Protein AF-A0A956K6N1-F1 (afdb_monomer_lite)

Foldseek 3Di:
DDDDDPDDDDPVRVVVVVVVVVVVVVVVVVPPDDPDADPVLQVDAPEEAEDFPPRVVVCDPVNVVVCRSHYHYHYFWQPPDDPVRQDPDQPLVPDLVSLLRRQSRLLVSLLVCLLPDQEAEDAAFALPDDSHLFGNRLSSCLSNLVSLHDYQQQLLRDHPSVLLLVPLLDLPDDRDPSLAPVVLVVDVSNVSNDPDSVVSRVVSVSSVVSSNVNSCCLPDPDLDRLQFGSVLSSVLSDNDPPVVNVVSVVVRVVRND

Secondary structure (DSSP, 8-state):
----PPPPPPHHHHHHHHHHHHHHHHHHHT---PPPPPHHHHHS-SEEEEEETTGGGGS-HHHHHHTTTTEEEEEEPPTT--GGGS-SS--TTT-HHHHHHHHHHHHHHHHHHHHH-SEEEEE---SSS-SSSS-HHHHHHHHHHHTT-EEEEEGGG-HHHHHHHHHHH-TTPPPPGGGSHHHHTTSHHHHTT-S-HHHHHHHHHHHHHHHHHHHHHHTSS-SEETTEEHHHHHHHTS---HHHHHHHHHHHHHTT-

Radius of gyration: 21.39 Å; chains: 1; bounding box: 45×53×56 Å

Structure (mmCIF, N/CA/C/O backbone):
data_AF-A0A956K6N1-F1
#
_entry.id   AF-A0A956K6N1-F1
#
loop_
_atom_site.group_PDB
_atom_site.id
_atom_site.type_symbol
_atom_site.label_atom_id
_atom_site.label_alt_id
_atom_site.label_comp_id
_atom_site.label_asym_id
_atom_site.label_entity_id
_atom_site.label_seq_id
_atom_site.pdbx_PDB_ins_code
_atom_site.Cartn_x
_atom_site.Cartn_y
_atom_site.Cartn_z
_atom_site.occupancy
_atom_site.B_iso_or_equiv
_atom_site.auth_seq_id
_atom_site.auth_comp_id
_atom_site.auth_asym_id
_atom_site.auth_atom_id
_atom_site.pdbx_PDB_model_num
ATOM 1 N N . ASP A 1 1 ? 22.402 14.242 30.455 1.00 36.94 1 ASP A N 1
ATOM 2 C CA . ASP A 1 1 ? 21.138 13.491 30.381 1.00 36.94 1 ASP A CA 1
ATOM 3 C C . ASP A 1 1 ? 21.255 12.350 29.404 1.00 36.94 1 ASP A C 1
ATOM 5 O O . ASP A 1 1 ? 21.329 12.536 28.198 1.00 36.94 1 ASP A O 1
ATOM 9 N N . THR A 1 2 ? 21.463 11.179 29.989 1.00 29.16 2 THR A N 1
ATOM 10 C CA . THR A 1 2 ? 21.899 9.939 29.357 1.00 29.16 2 THR A CA 1
ATOM 11 C C . THR A 1 2 ? 20.725 9.148 28.805 1.00 29.16 2 THR A C 1
ATOM 13 O O . THR A 1 2 ? 19.820 8.760 29.540 1.00 29.16 2 THR A O 1
ATOM 16 N N . THR A 1 3 ? 20.818 8.863 27.513 1.00 34.34 3 THR A N 1
ATOM 17 C CA . THR A 1 3 ? 20.098 7.842 26.758 1.00 34.34 3 THR A CA 1
ATOM 18 C C . THR A 1 3 ? 20.199 6.484 27.458 1.00 34.34 3 THR A C 1
ATOM 20 O O . THR A 1 3 ? 21.285 5.912 27.558 1.00 34.34 3 THR A O 1
ATOM 23 N N . THR A 1 4 ? 19.085 5.950 27.953 1.00 30.97 4 THR A N 1
ATOM 24 C CA . THR A 1 4 ? 19.012 4.578 28.465 1.00 30.97 4 THR A CA 1
ATOM 25 C C . THR A 1 4 ? 18.894 3.599 27.298 1.00 30.97 4 THR A C 1
ATOM 27 O O . THR A 1 4 ? 17.888 3.536 26.596 1.00 30.97 4 THR A O 1
ATOM 30 N N . CYS A 1 5 ? 19.976 2.850 27.086 1.00 27.62 5 CYS A N 1
ATOM 31 C CA . CYS A 1 5 ? 20.043 1.660 26.242 1.00 27.62 5 CYS A CA 1
ATOM 32 C C . CYS A 1 5 ? 19.070 0.582 26.780 1.00 27.62 5 CYS A C 1
ATOM 34 O O . CYS A 1 5 ? 18.892 0.512 28.001 1.00 27.62 5 CYS A O 1
ATOM 36 N N . PRO A 1 6 ? 18.445 -0.270 25.943 1.00 39.44 6 PRO A N 1
ATOM 37 C CA . PRO A 1 6 ? 17.638 -1.378 26.443 1.00 39.44 6 PRO A CA 1
ATOM 38 C C . PRO A 1 6 ? 18.522 -2.343 27.238 1.00 39.44 6 PRO A C 1
ATOM 40 O O . PRO A 1 6 ? 19.636 -2.648 26.815 1.00 39.44 6 PRO A O 1
ATOM 43 N N . ALA A 1 7 ? 18.018 -2.797 28.386 1.00 44.91 7 ALA A N 1
ATOM 44 C CA . ALA A 1 7 ? 18.708 -3.699 29.300 1.00 44.91 7 ALA A CA 1
ATOM 45 C C . ALA A 1 7 ? 19.307 -4.910 28.564 1.00 44.91 7 ALA A C 1
ATOM 47 O O . ALA A 1 7 ? 18.603 -5.633 27.856 1.00 44.91 7 ALA A O 1
ATOM 48 N N . GLU A 1 8 ? 20.613 -5.119 28.740 1.00 47.16 8 GLU A N 1
ATOM 49 C CA . GLU A 1 8 ? 21.298 -6.329 28.299 1.00 47.16 8 GLU A CA 1
ATOM 50 C C . GLU A 1 8 ? 20.656 -7.539 28.991 1.00 47.16 8 GLU A C 1
ATOM 52 O O . GLU A 1 8 ? 20.554 -7.587 30.217 1.00 47.16 8 GLU A O 1
ATOM 57 N N . LEU A 1 9 ? 20.192 -8.505 28.193 1.00 53.28 9 LEU A N 1
ATOM 58 C CA . LEU A 1 9 ? 19.656 -9.769 28.697 1.00 53.28 9 LEU A CA 1
ATOM 59 C C . LEU A 1 9 ? 20.706 -10.450 29.578 1.00 53.28 9 LEU A C 1
ATOM 61 O O . LEU A 1 9 ? 21.869 -10.587 29.186 1.00 53.28 9 LEU A O 1
ATOM 65 N N . SER A 1 10 ? 20.286 -10.925 30.747 1.00 67.50 10 SER A N 1
ATOM 66 C CA . SER A 1 10 ? 21.163 -11.665 31.647 1.00 67.50 10 SER A CA 1
ATOM 67 C C . SER A 1 10 ? 21.678 -12.945 30.977 1.00 67.50 10 SER A C 1
ATOM 69 O O . SER A 1 10 ? 21.045 -13.530 30.090 1.00 67.50 10 SER A O 1
ATOM 71 N N . ALA A 1 11 ? 22.839 -13.428 31.424 1.00 60.78 11 ALA A N 1
ATOM 72 C CA . ALA A 1 11 ? 23.435 -14.661 30.906 1.00 60.78 11 ALA A CA 1
ATOM 73 C C . ALA A 1 11 ? 22.476 -15.869 30.996 1.00 60.78 11 ALA A C 1
ATOM 75 O O . ALA A 1 11 ? 22.512 -16.765 30.149 1.00 60.78 11 ALA A O 1
ATOM 76 N N . GLU A 1 12 ? 21.580 -15.865 31.986 1.00 58.94 12 GLU A N 1
ATOM 77 C CA . GLU A 1 12 ? 20.581 -16.909 32.199 1.00 58.94 12 GLU A CA 1
ATOM 78 C C . GLU A 1 12 ? 19.430 -16.843 31.178 1.00 58.94 12 GLU A C 1
ATOM 80 O O . GLU A 1 12 ? 19.000 -17.872 30.651 1.00 58.94 12 GLU A O 1
ATOM 85 N N . GLU A 1 13 ? 18.973 -15.642 30.820 1.00 61.50 13 GLU A N 1
ATOM 86 C CA . GLU A 1 13 ? 17.959 -15.429 29.777 1.00 61.50 13 GLU A CA 1
ATOM 87 C C . GLU A 1 13 ? 18.503 -15.785 28.392 1.00 61.50 13 GLU A C 1
ATOM 89 O O . GLU A 1 13 ? 17.830 -16.449 27.600 1.00 61.50 13 GLU A O 1
ATOM 94 N N . CYS A 1 14 ? 19.767 -15.446 28.132 1.00 55.91 14 CYS A N 1
ATOM 95 C CA . CYS A 1 14 ? 20.474 -15.834 26.916 1.00 55.91 14 CYS A CA 1
ATOM 96 C C . CYS A 1 14 ? 20.594 -17.367 26.786 1.00 55.91 14 CYS A C 1
ATOM 98 O O . CYS A 1 14 ? 20.446 -17.924 25.694 1.00 55.91 14 CYS A O 1
ATOM 100 N N . ALA A 1 15 ? 20.833 -18.073 27.898 1.00 66.88 15 ALA A N 1
ATOM 101 C CA . ALA A 1 15 ? 20.907 -19.534 27.927 1.00 66.88 15 ALA A CA 1
ATOM 102 C C . ALA A 1 15 ? 19.539 -20.195 27.685 1.00 66.88 15 ALA A C 1
ATOM 104 O O . ALA A 1 15 ? 19.450 -21.142 26.895 1.00 66.88 15 ALA A O 1
ATOM 105 N N . LYS A 1 16 ? 18.468 -19.661 28.290 1.00 69.12 16 LYS A N 1
ATOM 106 C CA . LYS A 1 16 ? 17.086 -20.121 28.065 1.00 69.12 16 LYS A CA 1
ATOM 107 C C . LYS A 1 16 ? 16.665 -19.922 26.609 1.00 69.12 16 LYS A C 1
ATOM 109 O O . LYS A 1 16 ? 16.142 -20.849 25.997 1.00 69.12 16 LYS A O 1
ATOM 114 N N . LEU A 1 17 ? 16.983 -18.771 26.011 1.00 56.62 17 LEU A N 1
ATOM 115 C CA . LEU A 1 17 ? 16.673 -18.486 24.608 1.00 56.62 17 LEU A CA 1
ATOM 116 C C . LEU A 1 17 ? 17.398 -19.449 23.652 1.00 56.62 17 LEU A C 1
ATOM 118 O O . LEU A 1 17 ? 16.787 -19.994 22.733 1.00 56.62 17 LEU A O 1
ATOM 122 N N . LYS A 1 18 ? 18.683 -19.733 23.910 1.00 64.62 18 LYS A N 1
ATOM 123 C CA . LYS A 1 18 ? 19.468 -20.706 23.132 1.00 64.62 18 LYS A CA 1
ATOM 124 C C . LYS A 1 18 ? 18.912 -22.128 23.247 1.00 64.62 18 LYS A C 1
ATOM 126 O O . LYS A 1 18 ? 18.885 -22.842 22.247 1.00 64.62 18 LYS A O 1
ATOM 131 N N . GLN A 1 19 ? 18.444 -22.544 24.426 1.00 63.31 19 GLN A N 1
ATOM 132 C CA . GLN A 1 19 ? 17.784 -23.845 24.598 1.00 63.31 19 GLN A CA 1
ATOM 133 C C . GLN A 1 19 ? 16.447 -23.925 23.857 1.00 63.31 19 GLN A C 1
ATOM 135 O O . GLN A 1 19 ? 16.175 -24.943 23.219 1.00 63.31 19 GLN A O 1
ATOM 140 N N . THR A 1 20 ? 15.643 -22.860 23.892 1.00 57.00 20 THR A N 1
ATOM 141 C CA . THR A 1 20 ? 14.368 -22.792 23.168 1.00 57.00 20 THR A CA 1
ATOM 142 C C . THR A 1 20 ? 14.589 -22.872 21.661 1.00 57.00 20 THR A C 1
ATOM 144 O O . THR A 1 20 ? 13.999 -23.732 21.019 1.00 57.00 20 THR A O 1
ATOM 147 N N . ILE A 1 21 ? 15.522 -22.088 21.108 1.00 58.38 21 ILE A N 1
ATOM 148 C CA . ILE A 1 21 ? 15.879 -22.127 19.677 1.00 58.38 21 ILE A CA 1
ATOM 149 C C . ILE A 1 21 ? 16.337 -23.531 19.260 1.00 58.38 21 ILE A C 1
ATOM 151 O O . ILE A 1 21 ? 15.912 -24.038 18.224 1.00 58.38 21 ILE A O 1
ATOM 155 N N . LYS A 1 22 ? 17.153 -24.195 20.090 1.00 53.38 22 LYS A N 1
ATOM 156 C CA . LYS A 1 22 ? 17.646 -25.550 19.813 1.00 53.38 22 LYS A CA 1
ATOM 157 C C . LYS A 1 22 ? 16.522 -26.595 19.829 1.00 53.38 22 LYS A C 1
ATOM 159 O O . LYS A 1 22 ? 16.537 -27.502 19.001 1.00 53.38 22 LYS A O 1
ATOM 164 N N . ARG A 1 23 ? 15.525 -26.452 20.713 1.00 51.28 23 ARG A N 1
ATOM 165 C CA . ARG A 1 23 ? 14.312 -27.294 20.726 1.00 51.28 23 ARG A CA 1
ATOM 166 C C . ARG A 1 23 ? 13.438 -27.066 19.492 1.00 51.28 23 ARG A C 1
ATOM 168 O O . ARG A 1 23 ? 12.995 -28.041 18.894 1.00 51.28 23 ARG A O 1
ATOM 175 N N . THR A 1 24 ? 13.244 -25.815 19.078 1.00 48.31 24 THR A N 1
ATOM 176 C CA . THR A 1 24 ? 12.447 -25.478 17.887 1.00 48.31 24 THR A CA 1
ATOM 177 C C . THR A 1 24 ? 13.116 -25.973 16.600 1.00 48.31 24 THR A C 1
ATOM 179 O O . THR A 1 24 ? 12.440 -26.484 15.713 1.00 48.31 24 THR A O 1
ATOM 182 N N . GLN A 1 25 ? 14.449 -25.904 16.514 1.00 50.00 25 GLN A N 1
ATOM 183 C CA . GLN A 1 25 ? 15.211 -26.457 15.387 1.00 50.00 25 GLN A CA 1
ATOM 184 C C . GLN A 1 25 ? 15.140 -27.991 15.338 1.00 50.00 25 GLN A C 1
ATOM 186 O O . GLN A 1 25 ? 14.916 -28.560 14.275 1.00 50.00 25 GLN A O 1
ATOM 191 N N . GLN A 1 26 ? 15.226 -28.664 16.490 1.00 46.66 26 GLN A N 1
ATOM 192 C CA . GLN A 1 26 ? 15.067 -30.121 16.566 1.00 46.66 26 GLN A CA 1
ATOM 193 C C . GLN A 1 26 ? 13.638 -30.592 16.244 1.00 46.66 26 GLN A C 1
ATOM 195 O O . GLN A 1 26 ? 13.473 -31.671 15.682 1.00 46.66 26 GLN A O 1
ATOM 200 N N . GLN A 1 27 ? 12.610 -29.789 16.543 1.00 46.78 27 GLN A N 1
ATOM 201 C CA . GLN A 1 27 ? 11.230 -30.054 16.110 1.00 46.78 27 GLN A CA 1
ATOM 202 C C . GLN A 1 27 ? 11.023 -29.819 14.604 1.00 46.78 27 GLN A C 1
ATOM 204 O O . GLN A 1 27 ? 10.237 -30.535 13.989 1.00 46.78 27 GLN A O 1
ATOM 209 N N . GLY A 1 28 ? 11.756 -28.883 13.990 1.00 43.28 28 GLY A N 1
ATOM 210 C CA . GLY A 1 28 ? 11.756 -28.681 12.537 1.00 43.28 28 GLY A CA 1
ATOM 211 C C . GLY A 1 28 ? 12.361 -29.856 11.758 1.00 43.28 28 GLY A C 1
ATOM 212 O O . GLY A 1 28 ? 11.830 -30.237 10.717 1.00 43.28 28 GLY A O 1
ATOM 213 N N . ASP A 1 29 ? 13.409 -30.487 12.292 1.00 41.69 29 ASP A N 1
ATOM 214 C CA . ASP A 1 29 ? 14.084 -31.624 11.645 1.00 41.69 29 ASP A CA 1
ATOM 215 C C . ASP A 1 29 ? 13.317 -32.957 11.754 1.00 41.69 29 ASP A C 1
ATOM 217 O O . ASP A 1 29 ? 13.563 -33.878 10.969 1.00 41.69 29 ASP A O 1
ATOM 221 N N . GLN A 1 30 ? 12.365 -33.071 12.690 1.00 39.75 30 GLN A N 1
ATOM 222 C CA . GLN A 1 30 ? 11.496 -34.248 12.834 1.00 39.75 30 GLN A CA 1
ATOM 223 C C . GLN A 1 30 ? 10.236 -34.199 11.951 1.00 39.75 30 GLN A C 1
ATOM 225 O O . GLN A 1 30 ? 9.535 -35.201 11.837 1.00 39.75 30 GLN A O 1
ATOM 230 N N . ALA A 1 31 ? 9.981 -33.099 11.235 1.00 45.41 31 ALA A N 1
ATOM 231 C CA . ALA A 1 31 ? 8.881 -32.981 10.272 1.00 45.41 31 ALA A CA 1
ATOM 232 C C . ALA A 1 31 ? 9.201 -33.628 8.903 1.00 45.41 31 ALA A C 1
ATOM 234 O O . ALA A 1 31 ? 8.886 -33.068 7.852 1.00 45.41 31 ALA A O 1
ATOM 235 N N . LYS A 1 32 ? 9.850 -34.802 8.898 1.00 44.34 32 LYS A N 1
ATOM 236 C CA . LYS A 1 32 ? 10.155 -35.572 7.674 1.00 44.34 32 LYS A CA 1
ATOM 237 C C . LYS A 1 32 ? 8.999 -36.442 7.174 1.00 44.34 32 LYS A C 1
ATOM 239 O O . LYS A 1 32 ? 9.120 -37.013 6.098 1.00 44.34 32 LYS A O 1
ATOM 244 N N . ASP A 1 33 ? 7.886 -36.477 7.900 1.00 46.84 33 ASP A N 1
ATOM 245 C CA . ASP A 1 33 ? 6.665 -37.191 7.520 1.00 46.84 33 ASP A CA 1
ATOM 246 C C . ASP A 1 33 ? 5.496 -36.198 7.408 1.00 46.84 33 ASP A C 1
ATOM 248 O O . ASP A 1 33 ? 4.539 -36.210 8.181 1.00 46.84 33 ASP A O 1
ATOM 252 N N . LYS A 1 34 ? 5.596 -35.250 6.466 1.00 51.00 34 LYS A N 1
ATOM 253 C CA . LYS A 1 34 ? 4.412 -34.475 6.078 1.00 51.00 34 LYS A CA 1
ATOM 254 C C . LYS A 1 34 ? 3.487 -35.407 5.287 1.00 51.00 34 LYS A C 1
ATOM 256 O O . LYS A 1 34 ? 3.959 -36.005 4.317 1.00 51.00 34 LYS A O 1
ATOM 261 N N . PRO A 1 35 ? 2.199 -35.535 5.655 1.00 54.53 35 PRO A N 1
ATOM 262 C CA . PRO A 1 35 ? 1.248 -36.274 4.838 1.00 54.53 35 PRO A CA 1
ATOM 263 C C . PRO A 1 35 ? 1.261 -35.701 3.420 1.00 54.53 35 PRO A C 1
ATOM 265 O O . PRO A 1 35 ? 1.290 -34.483 3.227 1.00 54.53 35 PRO A O 1
ATOM 268 N N . LYS A 1 36 ? 1.303 -36.591 2.425 1.00 58.28 36 LYS A N 1
ATOM 269 C CA . LYS A 1 36 ? 1.220 -36.192 1.019 1.00 58.28 36 LYS A CA 1
ATOM 270 C C . LYS A 1 36 ? -0.112 -35.454 0.809 1.00 58.28 36 LYS A C 1
ATOM 272 O O . LYS A 1 36 ? -1.128 -35.986 1.259 1.00 58.28 36 LYS A O 1
ATOM 277 N N . PRO A 1 37 ? -0.118 -34.283 0.148 1.00 60.34 37 PRO A N 1
ATOM 278 C CA . PRO A 1 37 ? -1.352 -33.557 -0.129 1.00 60.34 37 PRO A CA 1
ATOM 279 C C . PRO A 1 37 ? -2.339 -34.457 -0.877 1.00 60.34 37 PRO A C 1
ATOM 281 O O . PRO A 1 37 ? -1.946 -35.239 -1.751 1.00 60.34 37 PRO A O 1
ATOM 284 N N . THR A 1 38 ? -3.609 -34.387 -0.489 1.00 67.44 38 THR A N 1
ATOM 285 C CA . THR A 1 38 ? -4.689 -35.120 -1.152 1.00 67.44 38 THR A CA 1
ATOM 286 C C . THR A 1 38 ? -4.979 -34.509 -2.525 1.00 67.44 38 THR A C 1
ATOM 288 O O . THR A 1 38 ? -4.558 -33.394 -2.822 1.00 67.44 38 THR A O 1
ATOM 291 N N . ALA A 1 39 ? -5.720 -35.218 -3.382 1.00 64.50 39 ALA A N 1
ATOM 292 C CA . ALA A 1 39 ? -6.122 -34.672 -4.682 1.00 64.50 39 ALA A CA 1
ATOM 293 C C . ALA A 1 39 ? -6.928 -33.363 -4.548 1.00 64.50 39 ALA A C 1
ATOM 295 O O . ALA A 1 39 ? -6.744 -32.459 -5.351 1.00 64.50 39 ALA A O 1
ATOM 296 N N . ALA A 1 40 ? -7.741 -33.229 -3.494 1.00 63.50 40 ALA A N 1
ATOM 297 C CA . ALA A 1 40 ? -8.497 -32.010 -3.214 1.00 63.50 40 ALA A CA 1
ATOM 298 C C . ALA A 1 40 ? -7.592 -30.840 -2.774 1.00 63.50 40 ALA A C 1
ATOM 300 O O . ALA A 1 40 ? -7.789 -29.715 -3.228 1.00 63.50 40 ALA A O 1
ATOM 301 N N . ASP A 1 41 ? -6.554 -31.106 -1.968 1.00 60.44 41 ASP A N 1
ATOM 302 C CA . ASP A 1 41 ? -5.574 -30.082 -1.556 1.00 60.44 41 ASP A CA 1
ATOM 303 C C . ASP A 1 41 ? -4.778 -29.540 -2.755 1.00 60.44 41 ASP A C 1
ATOM 305 O O . ASP A 1 41 ? -4.361 -28.383 -2.774 1.00 60.44 41 ASP A O 1
ATOM 309 N N . LEU A 1 42 ? -4.571 -30.377 -3.778 1.00 65.69 42 LEU A N 1
ATOM 310 C CA . LEU A 1 42 ? -3.924 -29.975 -5.028 1.00 65.69 42 LEU A CA 1
ATOM 311 C C . LEU A 1 42 ? -4.815 -29.072 -5.893 1.00 65.69 42 L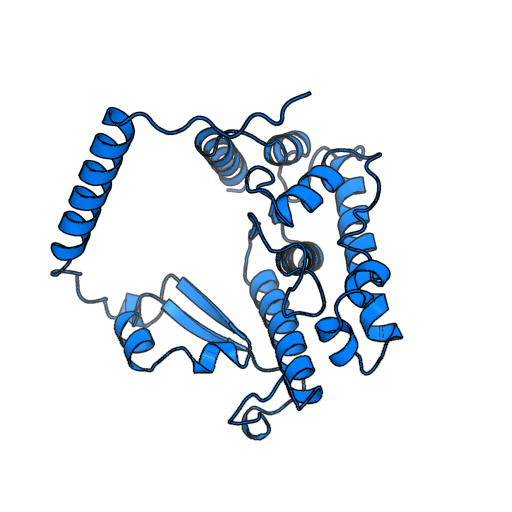EU A C 1
ATOM 313 O O . LEU A 1 42 ? -4.280 -28.259 -6.644 1.00 65.69 42 LEU A O 1
ATOM 317 N N . GLU A 1 43 ? -6.139 -29.209 -5.799 1.00 71.88 43 GLU A N 1
ATOM 318 C CA . GLU A 1 43 ? -7.103 -28.443 -6.597 1.00 71.88 43 GLU A CA 1
ATOM 319 C C . GLU A 1 43 ? -7.467 -27.092 -5.962 1.00 71.88 43 GLU A C 1
ATOM 321 O O . GLU A 1 43 ? -7.817 -26.164 -6.685 1.00 71.88 43 GLU A O 1
ATOM 326 N N . SER A 1 44 ? -7.382 -26.961 -4.631 1.00 75.88 44 SER A N 1
ATOM 327 C CA . SER A 1 44 ? -7.737 -25.734 -3.893 1.00 75.88 44 SER A CA 1
ATOM 328 C C . SER A 1 44 ? -6.755 -25.454 -2.743 1.00 75.88 44 SER A C 1
ATOM 330 O O . SER A 1 44 ? -7.094 -25.676 -1.578 1.00 75.88 44 SER A O 1
ATOM 332 N N . PRO A 1 45 ? -5.521 -24.999 -3.028 1.00 83.00 45 PRO A N 1
ATOM 333 C CA . PRO A 1 45 ? -4.531 -24.758 -1.984 1.00 83.00 45 PRO A CA 1
ATOM 334 C C . PRO A 1 45 ? -5.017 -23.693 -0.980 1.00 83.00 45 PRO A C 1
ATOM 336 O O . PRO A 1 45 ? -5.564 -22.666 -1.385 1.00 83.00 45 PRO A O 1
ATOM 339 N N . PRO A 1 46 ? -4.788 -23.889 0.333 1.00 87.56 46 PRO A N 1
ATOM 340 C CA . PRO A 1 46 ? -5.303 -22.998 1.377 1.00 87.56 46 PRO A CA 1
ATOM 341 C C . PRO A 1 46 ? -4.621 -21.624 1.417 1.00 87.56 46 PRO A C 1
ATOM 343 O O . PRO A 1 46 ? -5.127 -20.704 2.057 1.00 87.56 46 PRO A O 1
ATOM 346 N N . PHE A 1 47 ? -3.466 -21.472 0.766 1.00 92.06 47 PHE A N 1
ATOM 347 C CA . PHE A 1 47 ? -2.744 -20.207 0.684 1.00 92.06 47 PHE A CA 1
ATOM 348 C C . PHE A 1 47 ? -2.619 -19.738 -0.762 1.00 92.06 47 PHE A C 1
ATOM 350 O O . PHE A 1 47 ? -2.366 -20.533 -1.663 1.00 92.06 47 PHE A O 1
ATOM 357 N N . VAL A 1 48 ? -2.704 -18.422 -0.962 1.00 93.75 48 VAL A N 1
ATOM 358 C CA . VAL A 1 48 ? -2.414 -17.775 -2.245 1.00 93.75 48 VAL A CA 1
ATOM 359 C C . VAL A 1 48 ? -1.349 -16.705 -2.027 1.00 93.75 48 VAL A C 1
ATOM 361 O O . VAL A 1 48 ? -1.543 -15.750 -1.275 1.00 93.75 48 VAL A O 1
ATOM 364 N N . SER A 1 49 ? -0.201 -16.863 -2.677 1.00 94.81 49 SER A N 1
ATOM 365 C CA . SER A 1 49 ? 0.916 -15.924 -2.636 1.00 94.81 49 SER A CA 1
ATOM 366 C C . SER A 1 49 ? 0.946 -15.088 -3.909 1.00 94.81 49 SER A C 1
ATOM 368 O O . SER A 1 49 ? 1.327 -15.565 -4.977 1.00 94.81 49 SER A O 1
ATOM 370 N N . TYR A 1 50 ? 0.577 -13.815 -3.783 1.00 96.94 50 TYR A N 1
ATOM 371 C CA . TYR A 1 50 ? 0.741 -12.835 -4.852 1.00 96.94 50 TYR A CA 1
ATOM 372 C C . TYR A 1 50 ? 2.160 -12.293 -4.823 1.00 96.94 50 TYR A C 1
ATOM 374 O O . TYR A 1 50 ? 2.677 -11.914 -3.770 1.00 96.94 50 TYR A O 1
ATOM 382 N N . SER A 1 51 ? 2.791 -12.232 -5.987 1.00 96.31 51 SER A N 1
ATOM 383 C CA . SER A 1 51 ? 4.132 -11.689 -6.121 1.00 96.31 51 SER A CA 1
ATOM 384 C C . SER A 1 51 ? 4.208 -10.817 -7.363 1.00 96.31 51 SER A C 1
ATOM 386 O O . SER A 1 51 ? 3.946 -11.271 -8.473 1.00 96.31 51 SER A O 1
ATOM 388 N N . ALA A 1 52 ? 4.542 -9.547 -7.159 1.00 97.31 52 ALA A N 1
ATOM 389 C CA . ALA A 1 52 ? 4.713 -8.559 -8.215 1.00 97.31 52 ALA A CA 1
ATOM 390 C C . ALA A 1 52 ? 5.978 -8.820 -9.042 1.00 97.31 52 ALA A C 1
ATOM 392 O O . ALA A 1 52 ? 6.993 -9.280 -8.508 1.00 97.31 52 ALA A O 1
ATOM 393 N N . TRP A 1 53 ? 5.975 -8.450 -10.321 1.00 96.69 53 TRP A N 1
ATOM 394 C CA . TRP A 1 53 ? 7.205 -8.345 -11.096 1.00 96.69 53 TRP A CA 1
ATOM 395 C C . TRP A 1 53 ? 8.140 -7.299 -10.451 1.00 96.69 53 TRP A C 1
ATOM 397 O O . TRP A 1 53 ? 7.684 -6.269 -9.952 1.00 96.69 53 TRP A O 1
ATOM 407 N N . PRO A 1 54 ? 9.458 -7.544 -10.398 1.00 94.12 54 PRO A N 1
ATOM 408 C CA . PRO A 1 54 ? 10.162 -8.749 -10.843 1.00 94.12 54 PRO A CA 1
ATOM 409 C C . PRO A 1 54 ? 10.331 -9.807 -9.742 1.00 94.12 54 PRO A C 1
ATOM 411 O O . PRO A 1 54 ? 11.044 -10.790 -9.929 1.00 94.12 54 PRO A O 1
ATOM 414 N N . ARG A 1 55 ? 9.732 -9.611 -8.563 1.00 92.62 55 ARG A N 1
ATOM 415 C CA . ARG A 1 55 ? 9.953 -10.438 -7.367 1.00 92.62 55 ARG A CA 1
ATOM 416 C C . ARG A 1 55 ? 9.535 -11.889 -7.559 1.00 92.62 55 ARG A C 1
ATOM 418 O O . ARG A 1 55 ? 10.189 -12.761 -7.001 1.00 92.62 55 ARG A O 1
ATOM 425 N N . TYR A 1 56 ? 8.541 -12.191 -8.384 1.00 94.06 56 TYR A N 1
ATOM 426 C CA . TYR A 1 56 ? 8.194 -13.594 -8.621 1.00 94.06 56 TYR A CA 1
ATOM 427 C C . TYR A 1 56 ? 9.309 -14.386 -9.327 1.00 94.06 56 TYR A C 1
ATOM 429 O O . TYR A 1 56 ? 9.357 -15.611 -9.213 1.00 94.06 56 TYR A O 1
ATOM 437 N N . ARG A 1 57 ? 10.241 -13.708 -10.017 1.00 91.50 57 ARG A N 1
ATOM 438 C CA . ARG A 1 57 ? 11.348 -14.351 -10.748 1.00 91.50 57 ARG A CA 1
ATOM 439 C C . ARG A 1 57 ? 12.402 -14.964 -9.831 1.00 91.50 57 ARG A C 1
ATOM 441 O O . ARG A 1 57 ? 13.093 -15.887 -10.245 1.00 91.50 57 ARG A O 1
ATOM 448 N N . ILE A 1 58 ? 12.519 -14.483 -8.590 1.00 91.06 58 ILE A N 1
ATOM 449 C CA . ILE A 1 58 ? 13.438 -15.081 -7.606 1.00 91.06 58 ILE A CA 1
ATOM 450 C C . ILE A 1 58 ? 12.860 -16.351 -6.963 1.00 91.06 58 ILE A C 1
ATOM 452 O O . ILE A 1 58 ? 13.584 -17.062 -6.270 1.00 91.06 58 ILE A O 1
ATOM 456 N N . ILE A 1 59 ? 11.573 -16.646 -7.190 1.00 92.00 59 ILE A N 1
ATOM 457 C CA . ILE A 1 59 ? 10.913 -17.854 -6.689 1.00 92.00 59 ILE A CA 1
ATOM 458 C C . ILE A 1 59 ? 11.211 -19.002 -7.653 1.00 92.00 59 ILE A C 1
ATOM 460 O O . ILE A 1 59 ? 10.628 -19.109 -8.734 1.00 92.00 59 ILE A O 1
ATOM 464 N N . THR A 1 60 ? 12.118 -19.879 -7.241 1.00 92.94 60 THR A N 1
ATOM 465 C CA . THR A 1 60 ? 12.579 -21.012 -8.048 1.00 92.94 60 THR A CA 1
ATOM 466 C C . THR A 1 60 ? 11.483 -22.059 -8.259 1.00 92.94 60 THR A C 1
ATOM 468 O O . THR A 1 60 ? 10.591 -22.235 -7.426 1.00 92.94 60 THR A O 1
ATOM 471 N N . LEU A 1 61 ? 11.600 -22.840 -9.338 1.00 92.25 61 LEU A N 1
ATOM 472 C CA . LEU A 1 61 ? 10.718 -23.987 -9.584 1.00 92.25 61 LEU A CA 1
ATOM 473 C C . LEU A 1 61 ? 10.726 -24.980 -8.412 1.00 92.25 61 LEU A C 1
ATOM 475 O O . LEU A 1 61 ? 9.685 -25.523 -8.057 1.00 92.25 61 LEU A O 1
ATOM 479 N N . ARG A 1 62 ? 11.885 -25.170 -7.770 1.00 92.69 62 ARG A N 1
ATOM 480 C CA . ARG A 1 62 ? 12.018 -26.023 -6.586 1.00 92.69 62 ARG A CA 1
ATOM 481 C C . ARG A 1 62 ? 11.166 -25.519 -5.419 1.00 92.69 62 ARG A C 1
ATOM 483 O O . ARG A 1 62 ? 10.423 -26.306 -4.850 1.00 92.69 62 ARG A O 1
ATOM 490 N N . GLN A 1 63 ? 11.231 -24.226 -5.098 1.00 91.00 63 GLN A N 1
ATOM 491 C CA . GLN A 1 63 ? 10.415 -23.635 -4.026 1.00 91.00 63 GLN A CA 1
ATOM 492 C C . GLN A 1 63 ? 8.912 -23.764 -4.311 1.00 91.00 63 GLN A C 1
ATOM 494 O O . GLN A 1 63 ? 8.134 -24.008 -3.394 1.00 91.00 63 GLN A O 1
ATOM 499 N N . ARG A 1 64 ? 8.499 -23.651 -5.581 1.00 91.94 64 ARG A N 1
ATOM 500 C CA . ARG A 1 64 ? 7.101 -23.879 -5.987 1.00 91.94 64 ARG A CA 1
ATOM 501 C C . ARG A 1 64 ? 6.695 -25.345 -5.821 1.00 91.94 64 ARG A C 1
ATOM 503 O O . ARG A 1 64 ? 5.632 -25.630 -5.280 1.00 91.94 64 ARG A O 1
ATOM 510 N N . ALA A 1 65 ? 7.562 -26.274 -6.224 1.00 90.56 65 ALA A N 1
ATOM 511 C CA . ALA A 1 65 ? 7.325 -27.708 -6.070 1.00 90.56 65 ALA A CA 1
ATOM 512 C C . ALA A 1 65 ? 7.208 -28.125 -4.591 1.00 90.56 65 ALA A C 1
ATOM 514 O O . ALA A 1 65 ? 6.337 -28.914 -4.240 1.00 90.56 65 ALA A O 1
ATOM 515 N N . GLU A 1 66 ? 8.030 -27.548 -3.709 1.00 91.94 66 GLU A N 1
ATOM 516 C CA . GLU A 1 66 ? 7.997 -27.799 -2.257 1.00 91.94 66 GLU A CA 1
ATOM 517 C C . GLU A 1 66 ? 6.689 -27.335 -1.582 1.00 91.94 66 GLU A C 1
ATOM 519 O O . GLU A 1 66 ? 6.376 -27.789 -0.481 1.00 91.94 66 GLU A O 1
ATOM 524 N N . LEU A 1 67 ? 5.913 -26.462 -2.235 1.00 91.75 67 LEU A N 1
ATOM 525 C CA . LEU A 1 67 ? 4.653 -25.901 -1.729 1.00 91.75 67 LEU A CA 1
ATOM 526 C C . LEU A 1 67 ? 3.430 -26.301 -2.569 1.00 91.75 67 LEU A C 1
ATOM 528 O O . LEU A 1 67 ? 2.350 -25.727 -2.416 1.00 91.75 67 LEU A O 1
ATOM 532 N N . THR A 1 68 ? 3.577 -27.303 -3.436 1.00 89.06 68 THR A N 1
ATOM 533 C CA . THR A 1 68 ? 2.468 -27.842 -4.233 1.00 89.06 68 THR A CA 1
ATOM 534 C C . THR A 1 68 ? 1.384 -28.426 -3.320 1.00 89.06 68 THR A C 1
ATOM 536 O O . THR A 1 68 ? 1.686 -29.185 -2.401 1.00 89.06 68 THR A O 1
ATOM 539 N N . GLY A 1 69 ? 0.126 -28.041 -3.554 1.00 86.38 69 GLY A N 1
ATOM 540 C CA . GLY A 1 69 ? -1.019 -28.377 -2.693 1.00 86.38 69 GLY A CA 1
ATOM 541 C C . GLY A 1 69 ? -1.109 -27.576 -1.390 1.00 86.38 69 GLY A C 1
ATOM 542 O O . GLY A 1 69 ? -1.999 -27.812 -0.585 1.00 86.38 69 GLY A O 1
ATOM 543 N N . ILE A 1 70 ? -0.185 -26.638 -1.155 1.00 91.12 70 ILE A N 1
ATOM 544 C CA . ILE A 1 70 ? -0.182 -25.763 0.027 1.00 91.12 70 ILE A CA 1
ATOM 545 C C . ILE A 1 70 ? -0.402 -24.310 -0.394 1.00 91.12 70 ILE A C 1
ATOM 547 O O . ILE A 1 70 ? -1.180 -23.603 0.238 1.00 91.12 70 ILE A O 1
ATOM 551 N N . CYS A 1 71 ? 0.288 -23.857 -1.442 1.00 92.75 71 CYS A N 1
ATOM 552 C CA . CYS A 1 71 ? 0.289 -22.462 -1.862 1.00 92.75 71 CYS A CA 1
ATOM 553 C C . CYS A 1 71 ? 0.129 -22.333 -3.381 1.00 92.75 71 CYS A C 1
ATOM 555 O O . CYS A 1 71 ? 0.958 -22.841 -4.141 1.00 92.75 71 CYS A O 1
ATOM 557 N N . GLU A 1 72 ? -0.898 -21.613 -3.823 1.00 91.62 72 GLU A N 1
ATOM 558 C CA . GLU A 1 72 ? -0.977 -21.081 -5.182 1.00 91.62 72 GLU A CA 1
ATOM 559 C C . GLU A 1 72 ? -0.062 -19.860 -5.306 1.00 91.62 72 GLU A C 1
ATOM 561 O O . GLU A 1 72 ? -0.069 -18.972 -4.456 1.00 91.62 72 GLU A O 1
ATOM 566 N N . PHE A 1 73 ? 0.709 -19.776 -6.389 1.00 93.75 73 PHE A N 1
ATOM 567 C CA . PHE A 1 73 ? 1.524 -18.601 -6.688 1.00 93.75 73 PHE A CA 1
ATOM 568 C C . PHE A 1 73 ? 0.901 -17.797 -7.822 1.00 93.75 73 PHE A C 1
ATOM 570 O O . PHE A 1 73 ? 0.868 -18.261 -8.961 1.00 93.75 73 PHE A O 1
ATOM 577 N N . VAL A 1 74 ? 0.494 -16.566 -7.522 1.00 95.38 74 VAL A N 1
ATOM 578 C CA . VAL A 1 74 ? -0.055 -15.623 -8.498 1.00 95.38 74 VAL A CA 1
ATOM 579 C C . VAL A 1 74 ? 1.007 -14.587 -8.843 1.00 95.38 74 VAL A C 1
ATOM 581 O O . VAL A 1 74 ? 1.462 -13.812 -7.999 1.00 95.38 74 VAL A O 1
ATOM 584 N N . GLU A 1 75 ? 1.416 -14.574 -10.104 1.00 97.06 75 GLU A N 1
ATOM 585 C CA . GLU A 1 75 ? 2.377 -13.608 -10.630 1.00 97.06 75 GLU A CA 1
ATOM 586 C C . GLU A 1 75 ? 1.642 -12.373 -11.136 1.00 97.06 75 GLU A C 1
ATOM 588 O O . GLU A 1 75 ? 0.765 -12.484 -11.992 1.00 97.06 75 GLU A O 1
ATOM 593 N N . VAL A 1 76 ? 2.009 -11.203 -10.617 1.00 98.00 76 VAL A N 1
ATOM 594 C CA . VAL A 1 76 ? 1.373 -9.934 -10.971 1.00 98.00 76 VAL A CA 1
ATOM 595 C C . VAL A 1 76 ? 2.332 -9.096 -11.802 1.00 98.00 76 VAL A C 1
ATOM 597 O O . VAL A 1 76 ? 3.385 -8.672 -11.325 1.00 98.00 76 VAL A O 1
ATOM 600 N N . ASP A 1 77 ? 1.954 -8.881 -13.054 1.00 97.62 77 ASP A N 1
ATOM 601 C CA . ASP A 1 77 ? 2.679 -8.056 -14.016 1.00 97.62 77 ASP A CA 1
ATOM 602 C C . ASP A 1 77 ? 2.212 -6.589 -13.929 1.00 97.62 77 ASP A C 1
ATOM 604 O O . ASP A 1 77 ? 1.130 -6.319 -13.395 1.00 97.62 77 ASP A O 1
ATOM 608 N N . PRO A 1 78 ? 3.000 -5.623 -14.431 1.00 96.44 78 PRO A N 1
ATOM 609 C CA . PRO A 1 78 ? 2.566 -4.237 -14.447 1.00 96.44 78 PRO A CA 1
ATOM 610 C C . PRO A 1 78 ? 1.361 -4.069 -15.387 1.00 96.44 78 PRO A C 1
ATOM 612 O O . PRO A 1 78 ? 1.356 -4.617 -16.496 1.00 96.44 78 PRO A O 1
ATOM 615 N N . PRO A 1 79 ? 0.336 -3.308 -14.970 1.00 96.00 79 PRO A N 1
ATOM 616 C CA . PRO A 1 79 ? -0.880 -3.123 -15.747 1.00 96.00 79 PRO A CA 1
ATOM 617 C C . PRO A 1 79 ? -0.577 -2.507 -17.116 1.00 96.00 79 PRO A C 1
ATOM 619 O O . PRO A 1 79 ? 0.226 -1.586 -17.246 1.00 96.00 79 PRO A O 1
ATOM 622 N N . GLY A 1 80 ? -1.237 -3.023 -18.154 1.00 94.88 80 GLY A N 1
ATOM 623 C CA . GLY A 1 80 ? -1.085 -2.536 -19.529 1.00 94.88 80 GLY A CA 1
ATOM 624 C C . GLY A 1 80 ? 0.177 -3.013 -20.259 1.00 94.88 80 GLY A C 1
ATOM 625 O O . GLY A 1 80 ? 0.354 -2.667 -21.425 1.00 94.88 80 GLY A O 1
ATOM 626 N N . ILE A 1 81 ? 1.027 -3.832 -19.628 1.00 94.19 81 ILE A N 1
ATOM 627 C CA . ILE A 1 81 ? 2.255 -4.354 -20.238 1.00 94.19 81 ILE A CA 1
ATOM 628 C C . ILE A 1 81 ? 2.157 -5.873 -20.383 1.00 94.19 81 ILE A C 1
ATOM 630 O O . ILE A 1 81 ? 1.950 -6.606 -19.418 1.00 94.19 81 ILE A O 1
ATOM 634 N N . ALA A 1 82 ? 2.334 -6.369 -21.608 1.00 93.62 82 ALA A N 1
ATOM 635 C CA . ALA A 1 82 ? 2.365 -7.803 -21.863 1.00 93.62 82 ALA A CA 1
ATOM 636 C C . ALA A 1 82 ? 3.614 -8.446 -21.241 1.00 93.62 82 ALA A C 1
ATOM 638 O O . ALA A 1 82 ? 4.720 -7.927 -21.378 1.00 93.62 82 ALA A O 1
ATOM 639 N N . ARG A 1 83 ? 3.470 -9.639 -20.648 1.00 93.19 83 ARG A N 1
ATOM 640 C CA . ARG A 1 83 ? 4.585 -10.385 -20.034 1.00 93.19 83 ARG A CA 1
ATOM 641 C C . ARG A 1 83 ? 5.777 -10.598 -20.971 1.00 93.19 83 ARG A C 1
ATOM 643 O O . ARG A 1 83 ? 6.920 -10.547 -20.530 1.00 93.19 83 ARG A O 1
ATOM 650 N N . SER A 1 84 ? 5.524 -10.818 -22.261 1.00 92.56 84 SER A N 1
ATOM 651 C CA . SER A 1 84 ? 6.570 -10.980 -23.281 1.00 92.56 84 SER A CA 1
ATOM 652 C C . SER A 1 84 ? 7.386 -9.710 -23.528 1.00 92.56 84 SER A C 1
ATOM 654 O O . SER A 1 84 ? 8.493 -9.803 -24.048 1.00 92.56 84 SER A O 1
ATOM 656 N N . ALA A 1 85 ? 6.847 -8.541 -23.175 1.00 92.62 85 ALA A N 1
ATOM 657 C CA . ALA A 1 85 ? 7.533 -7.257 -23.249 1.00 92.62 85 ALA A CA 1
ATOM 658 C C . ALA A 1 85 ? 8.292 -6.920 -21.956 1.00 92.62 85 ALA A C 1
ATOM 660 O O . ALA A 1 85 ? 9.009 -5.922 -21.922 1.00 92.62 85 ALA A O 1
ATOM 661 N N . LEU A 1 86 ? 8.154 -7.729 -20.896 1.00 93.00 86 LEU A N 1
ATOM 662 C CA . LEU A 1 86 ? 8.865 -7.481 -19.650 1.00 93.00 86 LEU A CA 1
ATOM 663 C C . LEU A 1 86 ? 10.358 -7.800 -19.794 1.00 93.00 86 LEU A C 1
ATOM 665 O O . LEU A 1 86 ? 10.712 -8.878 -20.288 1.00 93.00 86 LEU A O 1
ATOM 669 N N . PRO A 1 87 ? 11.234 -6.917 -19.288 1.00 90.44 87 PRO A N 1
ATOM 670 C CA . PRO A 1 87 ? 12.668 -7.149 -19.263 1.00 90.44 87 PRO A CA 1
ATOM 671 C C . PRO A 1 87 ? 13.013 -8.469 -18.575 1.00 90.44 87 PRO A C 1
ATOM 673 O O . PRO A 1 87 ? 12.440 -8.832 -17.539 1.00 90.44 87 PRO A O 1
ATOM 676 N N . GLN A 1 88 ? 13.968 -9.197 -19.156 1.00 84.38 88 GLN A N 1
ATOM 677 C CA . GLN A 1 88 ? 14.462 -10.433 -18.553 1.00 84.38 88 GLN A CA 1
ATOM 678 C C . GLN A 1 88 ? 15.342 -10.151 -17.333 1.00 84.38 88 GLN A C 1
ATOM 680 O O . GLN A 1 88 ? 15.211 -10.819 -16.303 1.00 84.38 88 GLN A O 1
ATOM 685 N N . GLU A 1 89 ? 16.180 -9.124 -17.442 1.00 83.50 89 GLU A N 1
ATOM 686 C CA . GLU A 1 89 ? 17.050 -8.640 -16.380 1.00 83.50 89 GLU A CA 1
ATOM 687 C C . GLU A 1 89 ? 16.570 -7.276 -15.895 1.00 83.50 89 GLU A C 1
ATOM 689 O O . GLU A 1 89 ? 16.175 -6.412 -16.678 1.00 83.50 89 GLU A O 1
ATOM 694 N N . VAL A 1 90 ? 16.581 -7.097 -14.576 1.00 80.81 90 VAL A N 1
ATOM 695 C CA . VAL A 1 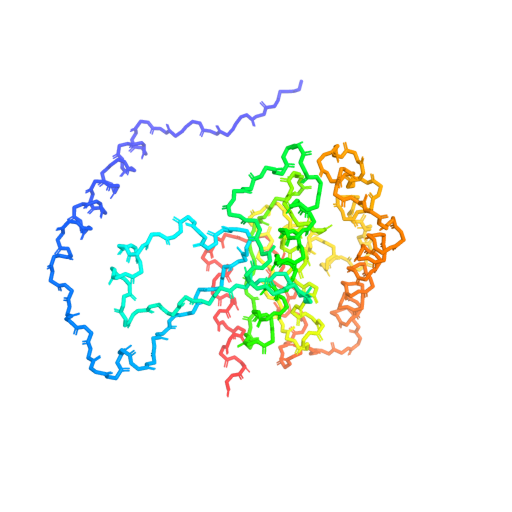90 ? 16.110 -5.873 -13.934 1.00 80.81 90 VAL A CA 1
ATOM 696 C C . VAL A 1 90 ? 17.316 -5.023 -13.601 1.00 80.81 90 VAL A C 1
ATOM 698 O O . VAL A 1 90 ? 17.966 -5.231 -12.579 1.00 80.81 90 VAL A O 1
ATOM 701 N N . ASP A 1 91 ? 17.571 -4.029 -14.436 1.00 78.75 91 ASP A N 1
ATOM 702 C CA . ASP A 1 91 ? 18.527 -2.974 -14.122 1.00 78.75 91 ASP A CA 1
ATOM 703 C C . ASP A 1 91 ? 17.806 -1.701 -13.667 1.00 78.75 91 ASP A C 1
ATOM 705 O O . ASP A 1 91 ? 17.750 -0.705 -14.374 1.00 78.75 91 ASP A O 1
ATOM 709 N N . SER A 1 92 ? 17.206 -1.728 -12.475 1.00 75.50 92 SER A N 1
ATOM 710 C CA . SER A 1 92 ? 16.519 -0.548 -11.926 1.00 75.50 92 SER A CA 1
ATOM 711 C C . SER A 1 92 ? 17.474 0.576 -11.501 1.00 75.50 92 SER A C 1
ATOM 713 O O . SER A 1 92 ? 17.009 1.632 -11.081 1.00 75.50 92 SER A O 1
ATOM 715 N N . ALA A 1 93 ? 18.787 0.326 -11.505 1.00 70.94 93 ALA A N 1
ATOM 716 C CA . ALA A 1 93 ? 19.792 1.331 -11.181 1.00 70.94 93 ALA A CA 1
ATOM 717 C C . ALA A 1 93 ? 20.083 2.222 -12.394 1.00 70.94 93 ALA A C 1
ATOM 719 O O . ALA A 1 93 ? 20.225 3.431 -12.229 1.00 70.94 93 ALA A O 1
ATOM 720 N N . ASN A 1 94 ? 20.123 1.629 -13.591 1.00 74.50 94 ASN A N 1
ATOM 721 C CA . ASN A 1 94 ? 20.425 2.346 -14.827 1.00 74.50 94 ASN A CA 1
ATOM 722 C C . ASN A 1 94 ? 19.196 2.581 -15.718 1.00 74.50 94 ASN A C 1
ATOM 724 O O . ASN A 1 94 ? 19.244 3.456 -16.579 1.00 74.50 94 ASN A O 1
ATOM 728 N N . ASP A 1 95 ? 18.094 1.854 -15.501 1.00 85.38 95 ASP A N 1
ATOM 729 C CA . ASP A 1 95 ? 16.844 2.015 -16.245 1.00 85.38 95 ASP A CA 1
ATOM 730 C C . ASP A 1 95 ? 15.656 2.381 -15.323 1.00 85.38 95 ASP A C 1
ATOM 732 O O . ASP A 1 95 ? 15.023 1.515 -14.700 1.00 85.38 95 ASP A O 1
ATOM 736 N N . PRO A 1 96 ? 15.300 3.679 -15.259 1.00 87.94 96 PRO A N 1
ATOM 737 C CA . PRO A 1 96 ? 14.1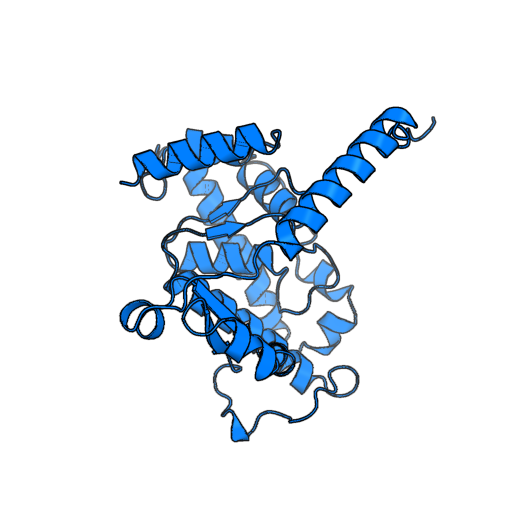07 4.173 -14.576 1.00 87.94 96 PRO A CA 1
ATOM 738 C C . PRO A 1 96 ? 12.794 3.485 -14.964 1.00 87.94 96 PRO A C 1
ATOM 740 O O . PRO A 1 96 ? 11.894 3.366 -14.130 1.00 87.94 96 PRO A O 1
ATOM 743 N N . SER A 1 97 ? 12.660 3.024 -16.212 1.00 90.25 97 SER A N 1
ATOM 744 C CA . SER A 1 97 ? 11.435 2.373 -16.684 1.00 90.25 97 SER A CA 1
ATOM 745 C C . SER A 1 97 ? 11.217 1.024 -16.003 1.00 90.25 97 SER A C 1
ATOM 747 O O . SER A 1 97 ? 10.097 0.718 -15.596 1.00 90.25 97 SER A O 1
ATOM 749 N N . HIS A 1 98 ? 12.288 0.267 -15.750 1.00 91.81 98 HIS A N 1
ATOM 750 C CA . HIS A 1 98 ? 12.217 -0.974 -14.981 1.00 91.81 98 HIS A CA 1
ATOM 751 C C . HIS A 1 98 ? 11.776 -0.706 -13.539 1.00 91.81 98 HIS A C 1
ATOM 753 O O . HIS A 1 98 ? 10.983 -1.454 -12.968 1.00 91.81 98 HIS A O 1
ATOM 759 N N . ALA A 1 99 ? 12.264 0.381 -12.936 1.00 90.69 99 ALA A N 1
ATOM 760 C CA . ALA A 1 99 ? 11.863 0.762 -11.589 1.00 90.69 99 ALA A CA 1
ATOM 761 C C . ALA A 1 99 ? 10.371 1.145 -11.526 1.00 90.69 99 ALA A C 1
ATOM 763 O O . ALA A 1 99 ? 9.684 0.732 -10.588 1.00 90.69 99 ALA A O 1
ATOM 764 N N . ARG A 1 100 ? 9.851 1.856 -12.537 1.00 93.12 100 ARG A N 1
ATOM 765 C CA . ARG A 1 100 ? 8.415 2.165 -12.673 1.00 93.12 100 ARG A CA 1
ATOM 766 C C . ARG A 1 100 ? 7.561 0.918 -12.824 1.00 93.12 100 ARG A C 1
ATOM 768 O O . ARG A 1 100 ? 6.666 0.709 -12.015 1.00 93.12 100 ARG A O 1
ATOM 775 N N . MET A 1 101 ? 7.910 0.038 -13.763 1.00 95.12 101 MET A N 1
ATOM 776 C CA . MET A 1 101 ? 7.218 -1.239 -13.968 1.00 95.12 101 MET A CA 1
ATOM 777 C C . MET A 1 101 ? 7.138 -2.054 -12.670 1.00 95.12 101 MET A C 1
ATOM 779 O O . MET A 1 101 ? 6.097 -2.628 -12.352 1.00 95.12 101 MET A O 1
ATOM 783 N N . ALA A 1 102 ? 8.207 -2.071 -11.869 1.00 94.81 102 ALA A N 1
ATOM 784 C CA . ALA A 1 102 ? 8.197 -2.727 -10.564 1.00 94.81 102 ALA A CA 1
ATOM 785 C C . ALA A 1 102 ? 7.259 -2.032 -9.557 1.00 94.81 102 ALA A C 1
ATOM 787 O O . ALA A 1 102 ? 6.578 -2.711 -8.786 1.00 94.81 102 ALA A O 1
ATOM 788 N N . CYS A 1 103 ? 7.195 -0.697 -9.556 1.00 95.69 103 CYS A N 1
ATOM 789 C CA . CYS A 1 103 ? 6.261 0.057 -8.715 1.00 95.69 103 CYS A CA 1
ATOM 790 C C . CYS A 1 103 ? 4.806 -0.204 -9.109 1.00 95.69 103 CYS A C 1
ATOM 792 O O . CYS A 1 103 ? 3.989 -0.483 -8.234 1.00 95.69 103 CYS A O 1
ATOM 794 N N . ASP A 1 104 ? 4.499 -0.180 -10.405 1.00 97.12 104 ASP A N 1
ATOM 795 C CA . ASP A 1 104 ? 3.151 -0.426 -10.916 1.00 97.12 104 ASP A CA 1
ATOM 796 C C . ASP A 1 104 ? 2.698 -1.859 -10.631 1.00 97.12 104 ASP A C 1
ATOM 798 O O . ASP A 1 104 ? 1.577 -2.074 -10.177 1.00 97.12 104 ASP A O 1
ATOM 802 N N . SER A 1 105 ? 3.601 -2.832 -10.782 1.00 97.81 105 SER A N 1
ATOM 803 C CA . SER A 1 105 ? 3.341 -4.228 -10.406 1.00 97.81 105 SER A CA 1
ATOM 804 C C . SER A 1 105 ? 3.044 -4.371 -8.910 1.00 97.81 105 SER A C 1
ATOM 806 O O . SER A 1 105 ? 2.167 -5.137 -8.520 1.00 97.81 105 SER A O 1
ATOM 808 N N . LEU A 1 106 ? 3.762 -3.639 -8.046 1.00 97.88 106 LEU A N 1
ATOM 809 C CA . LEU A 1 106 ? 3.514 -3.640 -6.601 1.00 97.88 106 LEU A CA 1
ATOM 810 C C . LEU A 1 106 ? 2.161 -3.013 -6.251 1.00 97.88 106 LEU A C 1
ATOM 812 O O . LEU A 1 106 ? 1.471 -3.538 -5.379 1.00 97.88 106 LEU A O 1
ATOM 816 N N . SER A 1 107 ? 1.787 -1.905 -6.893 1.00 98.19 107 SER A N 1
ATOM 817 C CA . SER A 1 107 ? 0.468 -1.288 -6.714 1.00 98.19 107 SER A CA 1
ATOM 818 C C . SER A 1 107 ? -0.648 -2.234 -7.158 1.00 98.19 107 SER A C 1
ATOM 820 O O . SER A 1 107 ? -1.591 -2.465 -6.404 1.00 98.19 107 SER A O 1
ATOM 822 N N . GLU A 1 108 ? -0.507 -2.849 -8.332 1.00 98.31 108 GLU A N 1
ATOM 823 C CA . GLU A 1 108 ? -1.505 -3.773 -8.874 1.00 98.31 108 GLU A CA 1
ATOM 824 C C . GLU A 1 108 ? -1.653 -5.026 -8.008 1.00 98.31 108 GLU A C 1
ATOM 826 O O . GLU A 1 108 ? -2.761 -5.447 -7.685 1.00 98.31 108 GLU A O 1
ATOM 831 N N . MET A 1 109 ? -0.537 -5.575 -7.527 1.00 98.19 109 MET A N 1
ATOM 832 C CA . MET A 1 109 ? -0.551 -6.709 -6.606 1.00 98.19 109 MET A CA 1
ATOM 833 C C . MET A 1 109 ? -1.322 -6.376 -5.323 1.00 98.19 109 MET A C 1
ATOM 835 O O . MET A 1 109 ? -2.109 -7.192 -4.849 1.00 98.19 109 MET A O 1
ATOM 839 N N . ARG A 1 110 ? -1.128 -5.178 -4.756 1.00 98.00 110 ARG A N 1
ATOM 840 C CA . ARG A 1 110 ? -1.845 -4.750 -3.544 1.00 98.00 110 ARG A CA 1
ATOM 841 C C . ARG A 1 110 ? -3.337 -4.575 -3.792 1.00 98.00 110 ARG A C 1
ATOM 843 O O . ARG A 1 110 ? -4.108 -5.009 -2.939 1.00 98.00 110 ARG A O 1
ATOM 850 N N . ARG A 1 111 ? -3.717 -4.004 -4.941 1.00 97.75 111 ARG A N 1
ATOM 851 C CA . ARG A 1 111 ? -5.114 -3.869 -5.378 1.00 97.75 111 ARG A CA 1
ATOM 852 C C . ARG A 1 111 ? -5.787 -5.237 -5.485 1.00 97.75 111 ARG A C 1
ATOM 854 O O . ARG A 1 111 ? -6.788 -5.466 -4.817 1.00 97.75 111 ARG A O 1
ATOM 861 N N . LEU A 1 112 ? -5.186 -6.167 -6.233 1.00 97.25 112 LEU A N 1
ATOM 862 C CA . LEU A 1 112 ? -5.711 -7.525 -6.425 1.00 97.25 112 LEU A CA 1
ATOM 863 C C . LEU A 1 112 ? -5.863 -8.293 -5.106 1.00 97.25 112 LEU A C 1
ATOM 865 O O . LEU A 1 112 ? -6.857 -8.987 -4.908 1.00 97.25 112 LEU A O 1
ATOM 869 N N . VAL A 1 113 ? -4.894 -8.164 -4.193 1.00 96.19 113 VAL A N 1
ATOM 870 C CA . VAL A 1 113 ? -4.995 -8.771 -2.857 1.00 96.19 113 VAL A CA 1
ATOM 871 C C . VAL A 1 113 ? -6.153 -8.162 -2.068 1.00 96.19 113 VAL A C 1
ATOM 873 O O . VAL A 1 113 ? -6.910 -8.902 -1.453 1.00 96.19 113 VAL A O 1
ATOM 876 N N . SER A 1 114 ? -6.313 -6.836 -2.090 1.00 95.62 114 SER A N 1
ATOM 877 C CA . SER A 1 114 ? -7.390 -6.154 -1.361 1.00 95.62 114 SER A CA 1
ATOM 878 C C . SER A 1 114 ? -8.788 -6.480 -1.895 1.00 95.62 114 SER A C 1
ATOM 880 O O . SER A 1 114 ? -9.722 -6.510 -1.105 1.00 95.62 114 SER A O 1
ATOM 882 N N . GLU A 1 115 ? -8.935 -6.764 -3.190 1.00 93.75 115 GLU A N 1
ATOM 883 C CA . GLU A 1 115 ? -10.214 -7.175 -3.800 1.00 93.75 115 GLU A CA 1
ATOM 884 C C . GLU A 1 115 ? -10.612 -8.616 -3.479 1.00 93.75 115 GLU A C 1
ATOM 886 O O . GLU A 1 115 ? -11.787 -8.964 -3.552 1.00 93.75 115 GLU A O 1
ATOM 891 N N . ARG A 1 116 ? -9.635 -9.466 -3.152 1.00 91.56 116 ARG A N 1
ATOM 892 C CA . ARG A 1 116 ? -9.859 -10.885 -2.841 1.00 91.56 116 ARG A CA 1
ATOM 893 C C . ARG A 1 116 ? -9.881 -11.188 -1.346 1.00 91.56 116 ARG A C 1
ATOM 895 O O . ARG A 1 116 ? -10.219 -12.305 -0.976 1.00 91.56 116 ARG A O 1
ATOM 902 N N . ALA A 1 117 ? -9.470 -10.243 -0.505 1.00 89.31 117 ALA A N 1
ATOM 903 C CA . ALA A 1 117 ? -9.399 -10.426 0.936 1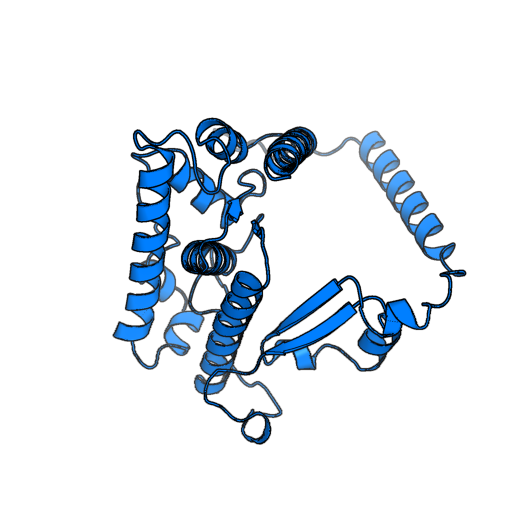.00 89.31 117 ALA A CA 1
ATOM 904 C C . ALA A 1 117 ? -10.607 -9.785 1.625 1.00 89.31 117 ALA A C 1
ATOM 906 O O . ALA A 1 117 ? -10.810 -8.583 1.493 1.00 89.31 117 ALA A O 1
ATOM 907 N N . ASP A 1 118 ? -11.334 -10.557 2.433 1.00 85.06 118 ASP A N 1
ATOM 908 C CA . ASP A 1 118 ? -12.432 -10.036 3.266 1.00 85.06 118 ASP A CA 1
ATOM 909 C C . ASP A 1 118 ? -11.921 -9.165 4.426 1.00 85.06 118 ASP A C 1
ATOM 911 O O . ASP A 1 118 ? -12.595 -8.257 4.913 1.00 85.06 118 ASP A O 1
ATOM 915 N N . LEU A 1 119 ? -10.696 -9.439 4.878 1.00 86.44 119 LEU A N 1
ATOM 916 C CA . LEU A 1 119 ? -10.042 -8.750 5.981 1.00 86.44 119 LEU A CA 1
ATOM 917 C C . LEU A 1 119 ? -8.554 -8.605 5.694 1.00 86.44 119 LEU A C 1
ATOM 919 O O . LEU A 1 119 ? -7.902 -9.551 5.242 1.00 86.44 119 LEU A O 1
ATOM 923 N N . ARG A 1 120 ? -7.983 -7.446 6.035 1.00 92.94 120 ARG A N 1
ATOM 924 C CA . ARG A 1 120 ? -6.537 -7.246 5.954 1.00 92.94 120 ARG A CA 1
ATOM 925 C C . ARG A 1 120 ? -5.931 -6.983 7.314 1.00 92.94 120 ARG A C 1
ATOM 927 O O . ARG A 1 120 ? -6.345 -6.063 7.998 1.00 92.94 120 ARG A O 1
ATOM 934 N N . VAL A 1 121 ? -4.882 -7.719 7.663 1.00 92.94 121 VAL A N 1
ATOM 935 C CA . VAL A 1 121 ? -4.070 -7.440 8.854 1.00 92.94 121 VAL A CA 1
ATOM 936 C C . VAL A 1 121 ? -2.733 -6.858 8.416 1.00 92.94 121 VAL A C 1
ATOM 938 O O . VAL A 1 121 ? -2.032 -7.461 7.604 1.00 92.94 121 VAL A O 1
ATOM 941 N N . VAL A 1 122 ? -2.366 -5.693 8.954 1.00 94.81 122 VAL A N 1
ATOM 942 C CA . VAL A 1 122 ? -1.081 -5.039 8.673 1.00 94.81 122 VAL A CA 1
ATOM 943 C C . VAL A 1 122 ? -0.292 -4.775 9.950 1.00 94.81 122 VAL A C 1
ATOM 945 O O . VAL A 1 122 ? -0.844 -4.394 10.981 1.00 94.81 122 VAL A O 1
ATOM 948 N N . LEU A 1 123 ? 1.028 -4.951 9.876 1.00 94.44 123 LEU A N 1
ATOM 949 C CA . LEU A 1 123 ? 1.950 -4.718 10.986 1.00 94.44 123 LEU A CA 1
ATOM 950 C C . LEU A 1 123 ? 3.332 -4.284 10.476 1.00 94.44 123 LEU A C 1
ATOM 952 O O . LEU A 1 123 ? 3.802 -4.742 9.434 1.00 94.44 123 LEU A O 1
ATOM 956 N N . GLY A 1 124 ? 3.995 -3.392 11.214 1.00 94.50 124 GLY A N 1
ATOM 957 C CA . GLY A 1 124 ? 5.328 -2.891 10.878 1.00 94.50 124 GLY A CA 1
ATOM 958 C C . GLY A 1 124 ? 5.370 -2.063 9.588 1.00 94.50 124 GLY A C 1
ATOM 959 O O . GLY A 1 124 ? 4.611 -1.114 9.397 1.00 94.50 124 GLY A O 1
ATOM 960 N N . GLY A 1 125 ? 6.296 -2.408 8.692 1.00 95.50 125 GLY A N 1
ATOM 961 C CA . GLY A 1 125 ? 6.474 -1.738 7.404 1.00 95.50 125 GLY A CA 1
ATOM 962 C C . GLY A 1 125 ? 7.477 -0.582 7.429 1.00 95.50 125 GLY A C 1
ATOM 963 O O . GLY A 1 125 ? 7.654 0.115 8.429 1.00 95.50 125 GLY A O 1
ATOM 964 N N . LYS A 1 126 ? 8.151 -0.382 6.293 1.00 96.69 126 LYS A N 1
ATOM 965 C CA . LYS A 1 126 ? 9.161 0.669 6.118 1.00 96.69 126 LYS A CA 1
ATOM 966 C C . LYS A 1 126 ? 8.508 2.045 5.995 1.00 96.69 126 LYS A C 1
ATOM 968 O O . LYS A 1 126 ? 7.556 2.195 5.237 1.00 96.69 126 LYS A O 1
ATOM 973 N N . ILE A 1 127 ? 9.090 3.031 6.676 1.00 94.94 127 ILE A N 1
ATOM 974 C CA . ILE A 1 127 ? 8.704 4.453 6.606 1.00 94.94 127 ILE A CA 1
ATOM 975 C C . ILE A 1 127 ? 9.639 5.294 5.735 1.00 94.94 127 ILE A C 1
ATOM 977 O O . ILE A 1 127 ? 9.383 6.471 5.559 1.00 94.94 127 ILE A O 1
ATOM 981 N N . ARG A 1 128 ? 10.748 4.715 5.249 1.00 93.75 128 ARG A N 1
ATOM 982 C CA . ARG A 1 128 ? 11.721 5.301 4.310 1.00 93.75 128 ARG A CA 1
ATOM 983 C C . ARG A 1 128 ? 12.305 4.193 3.433 1.00 93.75 128 ARG A C 1
ATOM 985 O O . ARG A 1 128 ? 12.385 3.037 3.860 1.00 93.75 128 ARG A O 1
ATOM 992 N N . GLY A 1 129 ? 12.700 4.530 2.206 1.00 92.88 129 GLY A N 1
ATOM 993 C CA . GLY A 1 129 ? 13.358 3.602 1.284 1.00 92.88 129 GLY A CA 1
ATOM 994 C C . GLY A 1 129 ? 12.525 2.389 0.873 1.00 92.88 129 GLY A C 1
ATOM 995 O O . GLY A 1 129 ? 13.028 1.260 0.823 1.00 92.88 129 GLY A O 1
ATOM 996 N N . TRP A 1 130 ? 11.235 2.608 0.629 1.00 95.19 130 TRP A N 1
ATOM 997 C CA .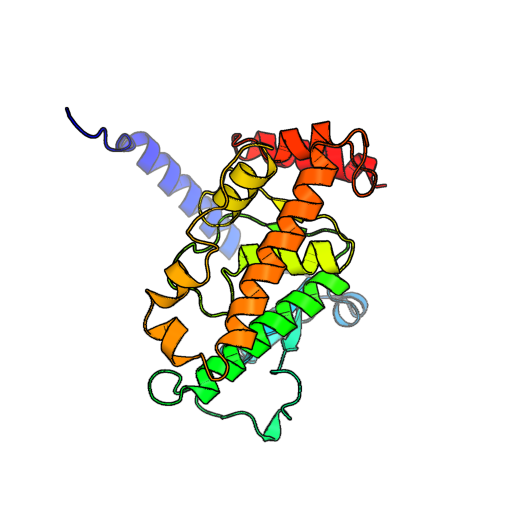 TRP A 1 130 ? 10.331 1.609 0.070 1.00 95.19 130 TRP A CA 1
ATOM 998 C C . TRP A 1 130 ? 10.479 1.500 -1.463 1.00 95.19 130 TRP A C 1
ATOM 1000 O O . TRP A 1 130 ? 11.077 2.344 -2.134 1.00 95.19 130 TRP A O 1
ATOM 1010 N N . ASN A 1 131 ? 9.956 0.410 -2.030 1.00 91.25 131 ASN A N 1
ATOM 1011 C CA . ASN A 1 131 ? 10.140 0.079 -3.450 1.00 91.25 131 ASN A CA 1
ATOM 1012 C C . ASN A 1 131 ? 8.969 0.485 -4.356 1.00 91.25 131 ASN A C 1
ATOM 1014 O O . ASN A 1 131 ? 9.146 0.430 -5.560 1.00 91.25 131 ASN A O 1
ATOM 1018 N N . GLY A 1 132 ? 7.799 0.821 -3.803 1.00 95.12 132 GLY A N 1
ATOM 1019 C CA . GLY A 1 132 ? 6.610 1.202 -4.577 1.00 95.12 132 GLY A CA 1
ATOM 1020 C C . GLY A 1 132 ? 6.427 2.714 -4.699 1.00 95.12 132 GLY A C 1
ATOM 1021 O O . GLY A 1 132 ? 7.307 3.484 -4.306 1.00 95.12 132 GLY A O 1
ATOM 1022 N N . TRP A 1 133 ? 5.254 3.117 -5.191 1.00 97.44 133 TRP A N 1
ATOM 1023 C CA . TRP A 1 133 ? 4.847 4.522 -5.275 1.00 97.44 133 TRP A CA 1
ATOM 1024 C C . TRP A 1 133 ? 4.531 5.143 -3.911 1.00 97.44 133 TRP A C 1
ATOM 1026 O O . TRP A 1 133 ? 4.775 6.324 -3.699 1.00 97.44 133 TRP A O 1
ATOM 1036 N N . LEU A 1 134 ? 4.042 4.338 -2.970 1.00 98.12 134 LEU A N 1
ATOM 1037 C CA . LEU A 1 134 ? 3.740 4.731 -1.596 1.00 98.12 134 LEU A CA 1
ATOM 1038 C C . LEU A 1 134 ? 4.440 3.777 -0.607 1.00 98.12 134 LEU A C 1
ATOM 1040 O O . LEU A 1 134 ? 4.848 2.668 -0.996 1.00 98.12 134 LEU A O 1
ATOM 1044 N N . PRO A 1 135 ? 4.578 4.157 0.680 1.00 98.00 135 PRO A N 1
ATOM 1045 C CA . PRO A 1 135 ? 4.962 3.218 1.728 1.00 98.00 135 PRO A CA 1
ATOM 1046 C C . PRO A 1 135 ? 4.054 1.988 1.688 1.00 98.00 135 PRO A C 1
ATOM 1048 O O . PRO A 1 135 ? 2.832 2.105 1.647 1.00 98.00 135 PRO A O 1
ATOM 1051 N N . GLY A 1 136 ? 4.650 0.794 1.685 1.00 97.69 136 GLY A N 1
ATOM 1052 C CA . GLY A 1 136 ? 3.921 -0.412 1.283 1.00 97.69 136 GLY A CA 1
ATOM 1053 C C . GLY A 1 136 ? 2.677 -0.711 2.119 1.00 97.69 136 GLY A C 1
ATOM 1054 O O . GLY A 1 136 ? 1.635 -1.005 1.549 1.00 97.69 136 GLY A O 1
ATOM 1055 N N . ILE A 1 137 ? 2.771 -0.571 3.444 1.00 98.12 137 ILE A N 1
ATOM 1056 C CA . ILE A 1 137 ? 1.629 -0.771 4.346 1.00 98.12 137 ILE A CA 1
ATOM 1057 C C . ILE A 1 137 ? 0.578 0.335 4.175 1.00 98.12 137 ILE A C 1
ATOM 1059 O O . ILE A 1 137 ? -0.610 0.041 4.204 1.00 98.12 137 ILE A O 1
ATOM 1063 N N . ALA A 1 138 ? 0.986 1.587 3.950 1.00 98.38 138 ALA A N 1
ATOM 1064 C CA . ALA A 1 138 ? 0.046 2.680 3.703 1.00 98.38 138 ALA A CA 1
ATOM 1065 C C . ALA A 1 138 ? -0.780 2.433 2.434 1.00 98.38 138 ALA A C 1
ATOM 1067 O O . ALA A 1 138 ? -1.997 2.588 2.448 1.00 98.38 138 ALA A O 1
ATOM 1068 N N . GLU A 1 139 ? -0.134 1.966 1.365 1.00 98.56 139 GLU A N 1
ATOM 1069 C CA . GLU A 1 139 ? -0.822 1.606 0.125 1.00 98.56 139 GLU A CA 1
ATOM 1070 C C . GLU A 1 139 ? -1.747 0.398 0.299 1.00 98.56 139 GLU A C 1
ATOM 1072 O O . GLU A 1 139 ? -2.863 0.405 -0.203 1.00 98.56 139 GLU A O 1
ATOM 1077 N N . GLU A 1 140 ? -1.329 -0.621 1.054 1.00 98.31 140 GLU A N 1
ATOM 1078 C CA . GLU A 1 140 ? -2.176 -1.777 1.368 1.00 98.31 140 GLU A CA 1
ATOM 1079 C C . GLU A 1 140 ? -3.430 -1.392 2.156 1.00 98.31 140 GLU A C 1
ATOM 1081 O O . GLU A 1 140 ? -4.517 -1.889 1.859 1.00 98.31 140 GLU A O 1
ATOM 1086 N N . VAL A 1 141 ? -3.303 -0.497 3.138 1.00 98.12 141 VAL A N 1
ATOM 1087 C CA . VAL A 1 141 ? -4.444 0.030 3.899 1.00 98.12 141 VAL A CA 1
ATOM 1088 C C . VAL A 1 141 ? -5.364 0.837 2.984 1.00 98.12 141 VAL A C 1
ATOM 1090 O O . VAL A 1 141 ? -6.568 0.593 2.980 1.00 98.12 141 VAL A O 1
ATOM 1093 N N . MET A 1 142 ? -4.808 1.730 2.160 1.00 98.38 142 MET A N 1
ATOM 1094 C CA . MET A 1 142 ? -5.573 2.515 1.188 1.00 98.38 142 MET A CA 1
ATOM 1095 C C . MET A 1 142 ? -6.359 1.615 0.224 1.00 98.38 142 MET A C 1
ATOM 1097 O O . MET A 1 142 ? -7.570 1.778 0.107 1.00 98.38 142 MET A O 1
ATOM 1101 N N . CYS A 1 143 ? -5.712 0.631 -0.412 1.00 98.12 143 CYS A N 1
ATOM 1102 C CA . CYS A 1 143 ? -6.379 -0.303 -1.325 1.00 98.12 143 CYS A CA 1
ATOM 1103 C C . CYS A 1 143 ? -7.478 -1.115 -0.626 1.00 98.12 143 CYS A C 1
ATOM 1105 O O . CYS A 1 143 ? -8.513 -1.385 -1.223 1.00 98.12 143 CYS A O 1
ATOM 1107 N N . THR A 1 144 ? -7.274 -1.493 0.638 1.00 97.19 144 THR A N 1
ATOM 1108 C CA . THR A 1 144 ? -8.272 -2.245 1.419 1.00 97.19 144 THR A CA 1
ATOM 1109 C C . THR A 1 144 ? -9.518 -1.406 1.676 1.00 97.19 144 THR A C 1
ATOM 1111 O O . THR A 1 144 ? -10.625 -1.870 1.430 1.00 97.19 144 THR A O 1
ATOM 1114 N N . LEU A 1 145 ? -9.339 -0.149 2.086 1.00 95.69 145 LEU A N 1
ATOM 1115 C CA . LEU A 1 145 ? -10.449 0.780 2.301 1.00 95.69 145 LEU A CA 1
ATOM 1116 C C . LEU A 1 145 ? -11.184 1.107 0.996 1.00 95.69 145 LEU A C 1
ATOM 1118 O O . LEU A 1 145 ? -12.409 1.159 0.978 1.00 95.69 145 LEU A O 1
ATOM 1122 N N . GLN A 1 146 ? -10.451 1.283 -0.106 1.00 95.56 146 GLN A N 1
ATOM 1123 C CA . GLN A 1 146 ? -11.038 1.505 -1.433 1.00 95.56 146 GLN A CA 1
ATOM 1124 C C . GLN A 1 146 ? -11.837 0.299 -1.938 1.00 95.56 146 GLN A C 1
ATOM 1126 O O . GLN A 1 146 ? -12.838 0.484 -2.625 1.00 95.56 146 GLN A O 1
ATOM 1131 N N . ALA A 1 147 ? -11.429 -0.918 -1.571 1.00 94.56 147 ALA A N 1
ATOM 1132 C CA . ALA A 1 147 ? -12.176 -2.141 -1.849 1.00 94.56 147 ALA A CA 1
ATOM 1133 C C . ALA A 1 147 ? -13.414 -2.317 -0.945 1.00 94.56 147 ALA A C 1
ATOM 1135 O O . ALA A 1 147 ? -14.162 -3.272 -1.126 1.00 94.56 147 ALA A O 1
ATOM 1136 N N . GLY A 1 148 ? -13.649 -1.412 0.015 1.00 90.62 148 GLY A N 1
ATOM 1137 C CA . GLY A 1 148 ? -14.749 -1.529 0.974 1.00 90.62 148 GLY A CA 1
ATOM 1138 C C . GLY A 1 148 ? -14.522 -2.622 2.018 1.00 90.62 148 GLY A C 1
ATOM 1139 O O . GLY A 1 148 ? -15.490 -3.179 2.530 1.00 90.62 148 GLY A O 1
ATOM 1140 N N . ASN A 1 149 ? -13.256 -2.938 2.305 1.00 89.75 149 ASN A N 1
ATOM 1141 C CA . ASN A 1 149 ? -12.852 -3.922 3.302 1.00 89.75 149 ASN A CA 1
ATOM 1142 C C . ASN A 1 149 ? -12.205 -3.236 4.512 1.00 89.75 149 ASN A C 1
ATOM 1144 O O . ASN A 1 149 ? -11.722 -2.100 4.440 1.00 89.75 149 ASN A O 1
ATOM 1148 N N . LEU A 1 150 ? -12.155 -3.946 5.642 1.00 88.38 150 LEU A N 1
ATOM 1149 C CA . LEU A 1 150 ? -11.588 -3.422 6.882 1.00 88.38 150 LEU A CA 1
ATOM 1150 C C . LEU A 1 150 ? -10.086 -3.752 7.008 1.00 88.38 150 LEU A C 1
ATOM 1152 O O . LEU A 1 150 ? -9.709 -4.928 7.022 1.00 88.38 150 LEU A O 1
ATOM 1156 N N . PRO A 1 151 ? -9.206 -2.747 7.166 1.00 92.88 151 PRO A N 1
ATOM 1157 C CA . PRO A 1 151 ? -7.828 -2.972 7.583 1.00 92.88 151 PRO A CA 1
ATOM 1158 C C . PRO A 1 151 ? -7.700 -2.997 9.116 1.00 92.88 151 PRO A C 1
ATOM 1160 O O . PRO A 1 151 ? -7.964 -2.009 9.799 1.00 92.88 151 PRO A O 1
ATOM 1163 N N . LEU A 1 152 ? -7.198 -4.101 9.665 1.00 90.81 152 LEU A N 1
ATOM 1164 C CA . LEU A 1 152 ? -6.729 -4.206 11.044 1.00 90.81 152 LEU A CA 1
ATOM 1165 C C . LEU A 1 152 ? -5.266 -3.766 11.127 1.00 90.81 152 LEU A C 1
ATOM 1167 O O . LEU A 1 152 ? -4.349 -4.474 10.700 1.00 90.81 152 LEU A O 1
ATOM 1171 N N . VAL A 1 153 ? -5.052 -2.575 11.686 1.00 92.38 153 VAL A N 1
ATOM 1172 C CA . VAL A 1 153 ? -3.728 -1.956 11.812 1.00 92.38 153 VAL A CA 1
ATOM 1173 C C . VAL A 1 153 ? -3.138 -2.240 13.190 1.00 92.38 153 VAL A C 1
ATOM 1175 O O . VAL A 1 153 ? -3.545 -1.653 14.189 1.00 92.38 153 VAL A O 1
ATOM 1178 N N . LEU A 1 154 ? -2.125 -3.105 13.248 1.00 88.75 154 LEU A N 1
ATOM 1179 C CA . LEU A 1 154 ? -1.458 -3.467 14.498 1.00 88.75 154 LEU A CA 1
ATOM 1180 C C . LEU A 1 154 ? -0.323 -2.475 14.812 1.00 88.75 154 LEU A C 1
ATOM 1182 O O . LEU A 1 154 ? 0.856 -2.725 14.543 1.00 88.75 154 LEU A O 1
ATOM 1186 N N . GLY A 1 155 ? -0.681 -1.326 15.394 1.00 86.94 155 GLY A N 1
ATOM 1187 C CA . GLY A 1 155 ? 0.236 -0.208 15.666 1.00 86.94 155 GLY A CA 1
ATOM 1188 C C . GLY A 1 155 ? 1.386 -0.505 16.643 1.00 86.94 155 GLY A C 1
ATOM 1189 O O . GLY A 1 155 ? 2.385 0.213 16.649 1.00 86.94 155 GLY A O 1
ATOM 1190 N N . GLY A 1 156 ? 1.299 -1.583 17.431 1.00 83.25 156 GLY A N 1
ATOM 1191 C CA . GLY A 1 156 ? 2.347 -2.000 18.376 1.00 83.25 156 GLY A CA 1
ATOM 1192 C C . GLY A 1 156 ? 3.659 -2.472 17.730 1.00 83.25 156 GLY A C 1
ATOM 1193 O O . GLY A 1 156 ? 4.671 -2.581 18.417 1.00 83.25 156 GLY A O 1
ATOM 1194 N N . PHE A 1 157 ? 3.674 -2.714 16.415 1.00 85.31 157 PHE A N 1
ATOM 1195 C CA . PHE A 1 157 ? 4.836 -3.236 15.679 1.00 85.31 157 PHE A CA 1
ATOM 1196 C C . PHE A 1 157 ? 5.725 -2.150 15.039 1.00 85.31 157 PHE A C 1
ATOM 1198 O O . PHE A 1 157 ? 6.556 -2.462 14.184 1.00 85.31 157 PHE A O 1
ATOM 1205 N N . SER A 1 158 ? 5.598 -0.884 15.462 1.00 89.81 158 SER A N 1
ATOM 1206 C CA . SER A 1 158 ? 6.370 0.255 14.930 1.00 89.81 158 SER A CA 1
ATOM 1207 C C . SER A 1 158 ? 6.171 0.488 13.418 1.00 89.81 158 SER A C 1
ATOM 1209 O O . SER A 1 158 ? 5.273 -0.066 12.783 1.00 89.81 158 SER A O 1
ATOM 1211 N N . GLY A 1 159 ? 6.975 1.381 12.832 1.00 95.56 159 GLY A N 1
ATOM 1212 C CA . GLY A 1 159 ? 7.018 1.604 11.389 1.00 95.56 159 GLY A CA 1
ATOM 1213 C C . GLY A 1 159 ? 5.755 2.246 10.814 1.00 95.56 159 GLY A C 1
ATOM 1214 O O . GLY A 1 159 ? 5.104 3.075 11.452 1.00 95.56 159 GLY A O 1
ATOM 1215 N N . CYS A 1 160 ? 5.433 1.874 9.577 1.00 97.25 160 CYS A N 1
ATOM 1216 C CA . CYS A 1 160 ? 4.325 2.453 8.822 1.00 97.25 160 CYS A CA 1
ATOM 1217 C C . CYS A 1 160 ? 2.968 2.176 9.491 1.00 97.25 160 CYS A C 1
ATOM 1219 O O . CYS A 1 160 ? 2.174 3.100 9.653 1.00 97.25 160 CYS A O 1
ATOM 1221 N N . ALA A 1 161 ? 2.743 0.956 9.988 1.00 96.31 161 ALA A N 1
ATOM 1222 C CA . ALA A 1 161 ? 1.541 0.604 10.742 1.00 96.31 161 ALA A CA 1
ATOM 1223 C C . ALA A 1 161 ? 1.366 1.476 11.999 1.00 96.31 161 ALA A C 1
ATOM 1225 O O . ALA A 1 161 ? 0.260 1.920 12.289 1.00 96.31 161 ALA A O 1
ATOM 1226 N N . ALA A 1 162 ? 2.449 1.789 12.719 1.00 95.06 162 ALA A N 1
ATOM 1227 C CA . ALA A 1 162 ? 2.382 2.660 13.893 1.00 95.06 162 ALA A CA 1
ATOM 1228 C C . ALA A 1 162 ? 2.080 4.129 13.554 1.00 95.06 162 ALA A C 1
ATOM 1230 O O . ALA A 1 162 ? 1.476 4.828 14.367 1.00 95.06 162 ALA A O 1
ATOM 1231 N N . LEU A 1 163 ? 2.510 4.630 12.391 1.00 97.31 163 LEU A N 1
ATOM 1232 C CA . LEU A 1 163 ? 2.132 5.972 11.924 1.00 97.31 163 LEU A CA 1
ATOM 1233 C C . LEU A 1 163 ? 0.641 6.029 11.580 1.00 97.31 163 LEU A C 1
ATOM 1235 O O . LEU A 1 163 ? -0.053 6.921 12.061 1.00 97.31 163 LEU A O 1
ATOM 1239 N N . ILE A 1 164 ? 0.139 5.035 10.839 1.00 97.81 164 ILE A N 1
ATOM 1240 C CA . ILE A 1 164 ? -1.287 4.928 10.498 1.00 97.81 164 ILE A CA 1
ATOM 1241 C C . ILE A 1 164 ? -2.130 4.819 11.770 1.00 97.81 164 ILE A C 1
ATOM 1243 O O . ILE A 1 164 ? -3.075 5.581 11.938 1.00 97.81 164 ILE A O 1
ATOM 1247 N N . ALA A 1 165 ? -1.770 3.930 12.701 1.00 95.56 165 ALA A N 1
ATOM 1248 C CA . ALA A 1 165 ? -2.521 3.750 13.942 1.00 95.56 165 ALA A CA 1
ATOM 1249 C C . ALA A 1 165 ? -2.584 5.036 14.780 1.00 95.56 165 ALA A C 1
ATOM 1251 O O . ALA A 1 165 ? -3.653 5.394 15.268 1.00 95.56 165 ALA A O 1
ATOM 1252 N N . ARG A 1 166 ? -1.465 5.765 14.906 1.00 95.31 166 ARG A N 1
ATOM 1253 C CA . ARG A 1 166 ? -1.436 7.063 15.600 1.00 95.31 166 ARG A CA 1
ATOM 1254 C C . ARG A 1 166 ? -2.339 8.091 14.925 1.00 95.31 166 ARG A C 1
ATOM 1256 O O . ARG A 1 166 ? -3.098 8.757 15.620 1.00 95.31 166 ARG A O 1
ATOM 1263 N N . TYR A 1 167 ? -2.275 8.182 13.597 1.00 97.56 167 TYR A N 1
ATOM 1264 C CA . TYR A 1 167 ? -3.104 9.101 12.823 1.00 97.56 167 TYR A CA 1
ATOM 1265 C C . TYR A 1 167 ? -4.598 8.797 12.968 1.00 97.56 167 TYR A C 1
ATOM 1267 O O . TYR A 1 167 ? -5.390 9.698 13.222 1.00 97.56 167 TYR A O 1
ATOM 1275 N N . LEU A 1 168 ? -4.982 7.524 12.847 1.00 95.81 168 LEU A N 1
ATOM 1276 C CA . LEU A 1 168 ? -6.376 7.091 12.936 1.00 95.81 168 LEU A CA 1
ATOM 1277 C C . LEU A 1 168 ? -6.943 7.204 14.356 1.00 95.81 168 LEU A C 1
ATOM 1279 O O . LEU A 1 168 ? -8.131 7.475 14.510 1.00 95.81 168 LEU A O 1
ATOM 1283 N N . LYS A 1 169 ? -6.120 7.007 15.394 1.00 92.38 169 LYS A N 1
ATOM 1284 C CA . LYS A 1 169 ? -6.569 7.029 16.793 1.00 92.38 169 LYS A CA 1
ATOM 1285 C C . LYS A 1 169 ? -6.967 8.422 17.270 1.00 92.38 169 LYS A C 1
ATOM 1287 O O . LYS A 1 169 ? -7.934 8.541 18.013 1.00 92.38 169 LYS A O 1
ATOM 1292 N N . ASP A 1 170 ? -6.212 9.451 16.906 1.00 92.88 170 ASP A N 1
ATOM 1293 C CA . ASP A 1 170 ? -6.468 10.813 17.373 1.00 92.88 170 ASP A CA 1
ATOM 1294 C C . ASP A 1 170 ? -7.100 11.646 16.242 1.00 92.88 170 ASP A C 1
ATOM 1296 O O . ASP A 1 170 ? -6.445 11.896 15.224 1.00 92.88 170 ASP A O 1
ATOM 1300 N N . PRO A 1 171 ? -8.352 12.124 16.398 1.00 92.62 171 PRO A N 1
ATOM 1301 C CA . PRO A 1 171 ? -9.020 12.933 15.378 1.00 92.62 171 PRO A CA 1
ATOM 1302 C C . PRO A 1 171 ? -8.316 14.274 15.123 1.00 92.62 171 PRO A C 1
ATOM 1304 O O . PRO A 1 171 ? -8.594 14.933 14.124 1.00 92.62 171 PRO A O 1
ATOM 1307 N N . LYS A 1 172 ? -7.409 14.691 16.014 1.00 94.06 172 LYS A N 1
ATOM 1308 C CA . LYS A 1 172 ? -6.600 15.908 15.895 1.00 94.06 172 LYS A CA 1
ATOM 1309 C C . LYS A 1 172 ? -5.141 15.624 15.548 1.00 94.06 172 LYS A C 1
ATOM 1311 O O . LYS A 1 172 ? -4.367 16.577 15.449 1.00 94.06 172 LYS A O 1
ATOM 1316 N N . ALA A 1 173 ? -4.751 14.359 15.354 1.00 95.38 173 ALA A N 1
ATOM 1317 C CA . ALA A 1 173 ? -3.388 14.044 14.947 1.00 95.38 173 ALA A CA 1
ATOM 1318 C C . ALA A 1 173 ? -3.058 14.744 13.619 1.00 95.38 173 ALA A C 1
ATOM 1320 O O . ALA A 1 173 ? -3.879 14.704 12.689 1.00 95.38 173 ALA A O 1
ATOM 1321 N N . PRO A 1 174 ? -1.871 15.367 13.507 1.00 96.88 174 PRO A N 1
ATOM 1322 C CA . PRO A 1 174 ? -1.410 15.906 12.240 1.00 96.88 174 PRO A CA 1
ATOM 1323 C C . PRO A 1 174 ? -1.170 14.772 11.240 1.00 96.88 174 PRO A C 1
ATOM 1325 O O . PRO A 1 174 ? -0.899 13.629 11.623 1.00 96.88 174 PRO A O 1
ATOM 1328 N N . TRP A 1 175 ? -1.249 15.103 9.952 1.00 97.69 175 TRP A N 1
ATOM 1329 C CA . TRP A 1 175 ? -0.838 14.184 8.896 1.00 97.69 175 TRP A CA 1
ATOM 1330 C C . TRP A 1 175 ? 0.649 13.821 9.063 1.00 97.69 175 TRP A C 1
ATOM 1332 O O . TRP A 1 175 ? 1.452 14.728 9.286 1.00 97.69 175 TRP A O 1
ATOM 1342 N N . PRO A 1 176 ? 1.040 12.535 8.984 1.00 97.25 176 PRO A N 1
ATOM 1343 C CA . PRO A 1 176 ? 2.445 12.151 9.077 1.00 97.25 176 PRO A CA 1
ATOM 1344 C C . PRO A 1 176 ? 3.254 12.653 7.876 1.00 97.25 176 PRO A C 1
ATOM 1346 O O . PRO A 1 176 ? 2.928 12.319 6.735 1.00 97.25 176 PRO A O 1
ATOM 1349 N N . ASP A 1 177 ? 4.348 13.376 8.124 1.00 97.06 177 ASP A N 1
ATOM 1350 C CA . ASP A 1 177 ? 5.237 13.880 7.067 1.00 97.06 177 ASP A CA 1
ATOM 1351 C C . ASP A 1 177 ? 5.796 12.741 6.199 1.00 97.06 177 ASP A C 1
ATOM 1353 O O . ASP A 1 177 ? 5.945 12.898 4.989 1.00 97.06 177 ASP A O 1
ATOM 1357 N N . GLU A 1 178 ? 6.021 11.548 6.768 1.00 96.81 178 GLU A N 1
ATOM 1358 C CA . GLU A 1 178 ? 6.467 10.365 6.018 1.00 96.81 178 GLU A CA 1
ATOM 1359 C C . GLU A 1 178 ? 5.468 9.897 4.946 1.00 96.81 178 GLU A C 1
ATOM 1361 O O . GLU A 1 178 ? 5.826 9.096 4.078 1.00 96.81 178 GLU A O 1
ATOM 1366 N N . PHE A 1 179 ? 4.221 10.373 5.000 1.00 97.75 179 PHE A N 1
ATOM 1367 C CA . PHE A 1 179 ? 3.185 10.147 3.993 1.00 97.75 179 PHE A CA 1
ATOM 1368 C C . PHE A 1 179 ? 2.958 11.376 3.103 1.00 97.75 179 PHE A C 1
ATOM 1370 O O . PHE A 1 179 ? 1.914 11.476 2.460 1.00 97.75 179 PHE A O 1
ATOM 1377 N N . SER A 1 180 ? 3.901 12.318 3.056 1.00 97.50 180 SER A N 1
ATOM 1378 C CA . SER A 1 180 ? 3.891 13.434 2.107 1.00 97.50 180 SER A CA 1
ATOM 1379 C C . SER A 1 180 ? 4.678 13.101 0.838 1.00 97.50 180 SER A C 1
ATOM 1381 O O . SER A 1 180 ? 5.638 12.321 0.849 1.00 97.50 180 SER A O 1
ATOM 1383 N N . PHE A 1 181 ? 4.274 13.716 -0.274 1.00 98.12 181 PHE A N 1
ATOM 1384 C CA . PHE A 1 181 ? 5.009 13.611 -1.531 1.00 98.12 181 PHE A CA 1
ATOM 1385 C C . PHE A 1 181 ? 6.384 14.285 -1.414 1.00 98.12 181 PHE A C 1
ATOM 1387 O O . PHE A 1 181 ? 7.381 13.774 -1.916 1.00 98.12 181 PHE A O 1
ATOM 1394 N N . GLU A 1 182 ? 6.450 15.398 -0.686 1.00 97.81 182 GLU A N 1
ATOM 1395 C CA . GLU A 1 182 ? 7.655 16.186 -0.438 1.00 97.81 182 GLU A CA 1
ATOM 1396 C C . GLU A 1 182 ? 8.734 15.349 0.256 1.00 97.81 182 GLU A C 1
ATOM 1398 O O . GLU A 1 182 ? 9.864 15.284 -0.228 1.00 97.81 182 GLU A O 1
ATOM 1403 N N . THR A 1 183 ? 8.383 14.636 1.330 1.00 97.44 183 THR A N 1
ATOM 1404 C CA . THR A 1 183 ? 9.319 13.738 2.020 1.00 97.44 183 THR A CA 1
ATOM 1405 C C . THR A 1 183 ? 9.718 12.549 1.147 1.00 97.44 183 THR A C 1
ATOM 1407 O O . THR A 1 183 ? 10.859 12.095 1.216 1.00 97.44 183 THR A O 1
ATOM 1410 N N . ALA A 1 184 ? 8.827 12.037 0.291 1.00 97.12 184 ALA A N 1
ATOM 1411 C CA . ALA A 1 184 ? 9.188 10.975 -0.649 1.00 97.12 184 ALA A CA 1
ATOM 1412 C C . ALA A 1 184 ? 10.235 11.445 -1.678 1.00 97.12 184 ALA A C 1
ATOM 1414 O O . ALA A 1 184 ? 11.157 10.694 -2.002 1.00 97.12 184 ALA A O 1
ATOM 1415 N N . CYS A 1 185 ? 10.143 12.698 -2.132 1.00 97.19 185 CYS A N 1
ATOM 1416 C CA . CYS A 1 185 ? 11.104 13.321 -3.045 1.00 97.19 185 CYS A CA 1
ATOM 1417 C C . CYS A 1 185 ? 12.497 13.556 -2.435 1.00 97.19 185 CYS A C 1
ATOM 1419 O O . CYS A 1 185 ? 13.443 13.816 -3.177 1.00 97.19 185 CYS A O 1
ATOM 1421 N N . GLU A 1 186 ? 12.671 13.403 -1.119 1.00 96.69 186 GLU A N 1
ATOM 1422 C CA . GLU A 1 186 ? 14.001 13.376 -0.494 1.00 96.69 186 GLU A CA 1
ATOM 1423 C C . GLU A 1 186 ? 14.803 12.115 -0.867 1.00 96.69 186 GLU A C 1
ATOM 1425 O O . GLU A 1 186 ? 16.029 12.123 -0.756 1.00 96.69 186 GLU A O 1
ATOM 1430 N N . ASP A 1 187 ? 14.149 11.019 -1.287 1.00 94.81 187 ASP A N 1
ATOM 1431 C CA . ASP A 1 187 ? 14.823 9.789 -1.725 1.00 94.81 187 ASP A CA 1
ATOM 1432 C C . ASP A 1 187 ? 15.120 9.853 -3.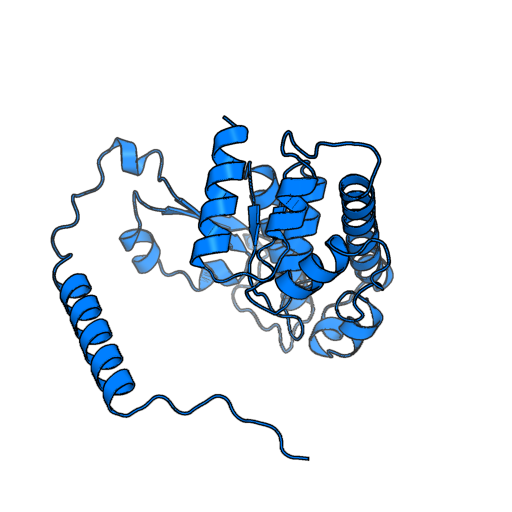235 1.00 94.81 187 ASP A C 1
ATOM 1434 O O . ASP A 1 187 ? 14.196 9.744 -4.049 1.00 94.81 187 ASP A O 1
ATOM 1438 N N . PRO A 1 188 ? 16.399 9.925 -3.657 1.00 92.81 188 PRO A N 1
ATOM 1439 C CA . PRO A 1 188 ? 16.749 9.984 -5.076 1.00 92.81 188 PRO A CA 1
ATOM 1440 C C . PRO A 1 188 ? 16.232 8.783 -5.873 1.00 92.81 188 PRO A C 1
ATOM 1442 O O . PRO A 1 188 ? 15.956 8.900 -7.064 1.00 92.81 188 PRO A O 1
ATOM 1445 N N . ARG A 1 189 ? 16.058 7.620 -5.228 1.00 90.69 189 ARG A N 1
ATOM 1446 C CA . ARG A 1 189 ? 15.515 6.422 -5.885 1.00 90.69 189 ARG A CA 1
ATOM 1447 C C . ARG A 1 189 ? 14.028 6.551 -6.166 1.00 90.69 189 ARG A C 1
ATOM 1449 O O . ARG A 1 189 ? 13.550 5.889 -7.080 1.00 90.69 189 ARG A O 1
ATOM 1456 N N . PHE A 1 190 ? 13.299 7.318 -5.355 1.00 94.19 190 PHE A N 1
ATOM 1457 C CA . PHE A 1 190 ? 11.894 7.612 -5.604 1.00 94.19 190 PHE A CA 1
ATOM 1458 C C . PHE A 1 190 ? 11.774 8.602 -6.758 1.00 94.19 190 PHE A C 1
ATOM 1460 O O . PHE A 1 190 ? 11.103 8.296 -7.739 1.00 94.19 190 PHE A O 1
ATOM 1467 N N . VAL A 1 191 ? 12.523 9.708 -6.698 1.00 94.56 191 VAL A N 1
ATOM 1468 C CA . VAL A 1 191 ? 12.556 10.727 -7.761 1.00 94.56 191 VAL A CA 1
ATOM 1469 C C . VAL A 1 191 ? 12.928 10.117 -9.111 1.00 94.56 191 VAL A C 1
ATOM 1471 O O . VAL A 1 191 ? 12.261 10.385 -10.102 1.00 94.56 191 VAL A O 1
ATOM 1474 N N . ALA A 1 192 ? 13.919 9.220 -9.151 1.00 91.56 192 ALA A N 1
ATOM 1475 C CA . ALA A 1 192 ? 14.332 8.543 -10.380 1.00 91.56 192 ALA A CA 1
ATOM 1476 C C . ALA A 1 192 ? 13.218 7.712 -11.043 1.00 91.56 192 ALA A C 1
ATOM 1478 O O . ALA A 1 192 ? 13.320 7.402 -12.224 1.00 91.56 192 ALA A O 1
ATOM 1479 N N . ARG A 1 193 ? 12.163 7.328 -10.311 1.00 91.88 193 ARG A N 1
ATOM 1480 C CA . ARG A 1 193 ? 11.024 6.582 -10.866 1.00 91.88 193 ARG A CA 1
ATOM 1481 C C . ARG A 1 193 ? 9.992 7.506 -11.498 1.00 91.88 193 ARG A C 1
ATOM 1483 O O . ARG A 1 193 ? 9.255 7.039 -12.349 1.00 91.88 193 ARG A O 1
ATOM 1490 N N . ILE A 1 194 ? 9.919 8.775 -11.111 1.00 94.50 194 ILE A N 1
ATOM 1491 C CA . ILE A 1 194 ? 8.857 9.685 -11.546 1.00 94.50 194 ILE A CA 1
ATOM 1492 C C . ILE A 1 194 ? 9.069 10.069 -13.015 1.00 94.50 194 ILE A C 1
ATOM 1494 O O . ILE A 1 194 ? 10.103 10.619 -13.381 1.00 94.50 194 ILE A O 1
ATOM 1498 N N . ASP A 1 195 ? 8.077 9.784 -13.850 1.00 92.81 195 ASP A N 1
ATOM 1499 C CA . ASP A 1 195 ? 7.940 10.305 -15.214 1.00 92.81 195 ASP A CA 1
ATOM 1500 C C . ASP A 1 195 ? 6.785 11.315 -15.336 1.00 92.81 195 ASP A C 1
ATOM 1502 O O . ASP A 1 195 ? 6.869 12.242 -16.137 1.00 92.81 195 ASP A O 1
ATOM 1506 N N . ASP A 1 196 ? 5.757 11.178 -14.495 1.00 95.38 196 ASP A N 1
ATOM 1507 C CA . ASP A 1 196 ? 4.664 12.134 -14.300 1.00 95.38 196 ASP A CA 1
ATOM 1508 C C . ASP A 1 196 ? 4.564 12.524 -12.811 1.00 95.38 196 ASP A C 1
ATOM 1510 O O . ASP A 1 196 ? 4.099 11.751 -11.963 1.00 95.38 196 ASP A O 1
ATOM 1514 N N . GLU A 1 197 ? 5.019 13.740 -12.481 1.00 96.75 197 GLU A N 1
ATOM 1515 C CA . GLU A 1 197 ? 4.987 14.266 -11.110 1.00 96.75 197 GLU A CA 1
ATOM 1516 C C . GLU A 1 197 ? 3.556 14.418 -10.589 1.00 96.75 197 GLU A C 1
ATOM 1518 O O . GLU A 1 197 ? 3.278 14.098 -9.431 1.00 96.75 197 GLU A O 1
ATOM 1523 N N . GLU A 1 198 ? 2.628 14.873 -11.430 1.00 97.56 198 GLU A N 1
ATOM 1524 C CA . GLU A 1 198 ? 1.248 15.082 -11.010 1.00 97.56 198 GLU A CA 1
ATOM 1525 C C . GLU A 1 198 ? 0.575 13.746 -10.696 1.00 97.56 198 GLU A C 1
ATOM 1527 O O . GLU A 1 198 ? -0.122 13.631 -9.687 1.00 97.56 198 GLU A O 1
ATOM 1532 N N . ALA A 1 199 ? 0.806 12.711 -11.510 1.00 96.50 199 ALA A N 1
ATOM 1533 C CA . ALA A 1 199 ? 0.327 11.361 -11.223 1.00 96.50 199 ALA A CA 1
ATOM 1534 C C . ALA A 1 199 ? 0.913 10.807 -9.925 1.00 96.50 199 ALA A C 1
ATOM 1536 O O . ALA A 1 199 ? 0.167 10.260 -9.108 1.00 96.50 199 ALA A O 1
ATOM 1537 N N . ALA A 1 200 ? 2.219 10.974 -9.705 1.00 97.19 200 ALA A N 1
ATOM 1538 C CA . ALA A 1 200 ? 2.862 10.543 -8.472 1.00 97.19 200 ALA A CA 1
ATOM 1539 C C . ALA A 1 200 ? 2.271 11.274 -7.254 1.00 97.19 200 ALA A C 1
ATOM 1541 O O . ALA A 1 200 ? 1.854 10.627 -6.293 1.00 97.19 200 ALA A O 1
ATOM 1542 N N . ARG A 1 201 ? 2.127 12.601 -7.319 1.00 98.31 201 ARG A N 1
ATOM 1543 C CA . ARG A 1 201 ? 1.531 13.431 -6.262 1.00 98.31 201 ARG A CA 1
ATOM 1544 C C . ARG A 1 201 ? 0.077 13.056 -5.972 1.00 98.31 201 ARG A C 1
ATOM 1546 O O . ARG A 1 201 ? -0.302 12.943 -4.806 1.00 98.31 201 ARG A O 1
ATOM 1553 N N . ARG A 1 202 ? -0.733 12.786 -7.005 1.00 98.44 202 ARG A N 1
ATOM 1554 C CA . ARG A 1 202 ? -2.134 12.345 -6.853 1.00 98.44 202 ARG A CA 1
ATOM 1555 C C . ARG A 1 202 ? -2.265 11.079 -6.005 1.00 98.44 202 ARG A C 1
ATOM 1557 O O . ARG A 1 202 ? -3.253 10.943 -5.286 1.00 98.44 202 ARG A O 1
ATOM 1564 N N . ARG A 1 203 ? -1.280 10.172 -6.028 1.00 98.12 203 ARG A N 1
ATOM 1565 C CA . ARG A 1 203 ? -1.288 8.969 -5.174 1.00 98.12 203 ARG A CA 1
ATOM 1566 C C . ARG A 1 203 ? -1.202 9.318 -3.686 1.00 98.12 203 ARG A C 1
ATOM 1568 O O . ARG A 1 203 ? -1.925 8.726 -2.892 1.00 98.12 203 ARG A O 1
ATOM 1575 N N . PHE A 1 204 ? -0.385 10.302 -3.311 1.00 98.56 204 PHE A N 1
ATOM 1576 C CA . PHE A 1 204 ? -0.274 10.766 -1.921 1.00 98.56 204 PHE A CA 1
ATOM 1577 C C . PHE A 1 204 ? -1.536 11.503 -1.464 1.00 98.56 204 PHE A C 1
ATOM 1579 O O . PHE A 1 204 ? -2.010 11.265 -0.356 1.00 98.56 204 PHE A O 1
ATOM 1586 N N . VAL A 1 205 ? -2.131 12.321 -2.339 1.00 98.56 205 VAL A N 1
ATOM 1587 C CA . VAL A 1 205 ? -3.434 12.961 -2.074 1.00 98.56 205 VAL A CA 1
ATOM 1588 C C . VAL A 1 205 ? -4.519 11.904 -1.855 1.00 98.56 205 VAL A C 1
ATOM 1590 O O . VAL A 1 205 ? -5.256 11.960 -0.878 1.00 98.56 205 VAL A O 1
ATOM 1593 N N . THR A 1 206 ? -4.559 10.877 -2.706 1.00 98.62 206 THR A N 1
ATOM 1594 C CA . THR A 1 206 ? -5.525 9.775 -2.581 1.00 98.62 206 THR A CA 1
ATOM 1595 C C . THR A 1 206 ? -5.346 9.010 -1.266 1.00 98.62 206 THR A C 1
ATOM 1597 O O . THR A 1 206 ? -6.335 8.676 -0.611 1.00 98.62 206 THR A O 1
ATOM 1600 N N . LEU A 1 207 ? -4.099 8.755 -0.853 1.00 98.69 207 LEU A N 1
ATOM 1601 C CA . LEU A 1 207 ? -3.789 8.132 0.436 1.00 98.69 207 LEU A CA 1
ATOM 1602 C C . LEU A 1 207 ? -4.312 8.977 1.604 1.00 98.69 207 LEU A C 1
ATOM 1604 O O . LEU A 1 207 ? -4.969 8.435 2.495 1.00 98.69 207 LEU A O 1
ATOM 1608 N N . HIS A 1 208 ? -4.045 10.285 1.579 1.00 98.62 208 HIS A N 1
ATOM 1609 C CA . HIS A 1 208 ? -4.540 11.225 2.580 1.00 98.62 208 HIS A CA 1
ATOM 1610 C C . HIS A 1 208 ? -6.064 11.191 2.673 1.00 98.62 208 HIS A C 1
ATOM 1612 O O . HIS A 1 208 ? -6.607 10.902 3.737 1.00 98.62 208 HIS A O 1
ATOM 1618 N N . ASP A 1 209 ? -6.755 11.403 1.557 1.00 98.50 209 ASP A N 1
ATOM 1619 C CA . ASP A 1 209 ? -8.213 11.516 1.545 1.00 98.50 209 ASP A CA 1
ATOM 1620 C C . ASP A 1 209 ? -8.894 10.210 1.966 1.00 98.50 209 ASP A C 1
ATOM 1622 O O . ASP A 1 209 ? -9.893 10.232 2.689 1.00 98.50 209 ASP A O 1
ATOM 1626 N N . THR A 1 210 ? -8.321 9.064 1.585 1.00 98.38 210 THR A N 1
ATOM 1627 C CA . THR A 1 210 ? -8.826 7.742 1.980 1.00 98.38 210 THR A CA 1
ATOM 1628 C C . THR A 1 210 ? -8.697 7.528 3.490 1.00 98.38 210 THR A C 1
ATOM 1630 O O . THR A 1 210 ? -9.672 7.156 4.148 1.00 98.38 210 THR A O 1
ATOM 1633 N N . LEU A 1 211 ? -7.514 7.782 4.066 1.00 97.88 211 LEU A N 1
ATOM 1634 C CA . LEU A 1 211 ? -7.301 7.626 5.508 1.00 97.88 211 LEU A CA 1
ATOM 1635 C C . LEU A 1 211 ? -8.080 8.661 6.318 1.00 97.88 211 LEU A C 1
ATOM 1637 O O . LEU A 1 211 ? -8.579 8.337 7.393 1.00 97.88 211 LEU A O 1
ATOM 1641 N N . GLU A 1 212 ? -8.219 9.883 5.813 1.00 97.19 212 GLU A N 1
ATOM 1642 C CA . GLU A 1 212 ? -8.989 10.928 6.474 1.00 97.19 212 GLU A CA 1
ATOM 1643 C C . GLU A 1 212 ? -10.489 10.638 6.460 1.00 97.19 212 GLU A C 1
ATOM 1645 O O . GLU A 1 212 ? -11.165 10.813 7.476 1.00 97.19 212 GLU A O 1
ATOM 1650 N N . GLY A 1 213 ? -11.015 10.142 5.338 1.00 95.19 213 GLY A N 1
ATOM 1651 C CA . GLY A 1 213 ? -12.390 9.663 5.251 1.00 95.19 213 GLY A CA 1
ATOM 1652 C C . GLY A 1 213 ? -12.660 8.554 6.266 1.00 95.19 213 GLY A C 1
ATOM 1653 O O . GLY A 1 213 ? -13.633 8.627 7.017 1.00 95.19 213 GLY A O 1
ATOM 1654 N N . PHE A 1 214 ? -11.755 7.577 6.359 1.00 95.19 214 PHE A N 1
ATOM 1655 C CA . PHE A 1 214 ? -11.858 6.498 7.338 1.00 95.19 214 PHE A CA 1
ATOM 1656 C C . PHE A 1 214 ? -11.754 7.000 8.784 1.00 95.19 214 PHE A C 1
ATOM 1658 O O . PHE A 1 214 ? -12.567 6.631 9.627 1.00 95.19 214 PHE A O 1
ATOM 1665 N N . ARG A 1 215 ? -10.819 7.911 9.082 1.00 94.75 215 ARG A N 1
ATOM 1666 C CA . ARG A 1 215 ? -10.685 8.528 10.410 1.00 94.75 215 ARG A CA 1
ATOM 1667 C C . ARG A 1 215 ? -11.969 9.239 10.835 1.00 94.75 215 ARG A C 1
ATOM 1669 O O . ARG A 1 215 ? -12.424 9.056 11.960 1.00 94.75 215 ARG A O 1
ATOM 1676 N N . LYS A 1 216 ? -12.592 10.007 9.938 1.00 93.19 216 LYS A N 1
ATOM 1677 C CA . LYS A 1 216 ? -13.879 10.666 10.211 1.00 93.19 216 LYS A CA 1
ATOM 1678 C C . LYS A 1 216 ? -15.001 9.671 10.493 1.00 93.19 216 LYS A C 1
ATOM 1680 O O . LYS A 1 216 ? -15.855 9.968 11.317 1.00 93.19 216 LYS A O 1
ATOM 1685 N N . GLN A 1 217 ? -15.001 8.506 9.842 1.00 91.06 217 GLN A N 1
ATOM 1686 C CA . GLN A 1 217 ? -15.961 7.442 10.148 1.00 91.06 217 GLN A CA 1
ATOM 1687 C C . GLN A 1 217 ? -15.725 6.860 11.546 1.00 91.06 217 GLN A C 1
ATOM 1689 O O . GLN A 1 217 ? -16.684 6.705 12.294 1.00 91.06 217 GLN A O 1
ATOM 1694 N N . LEU A 1 218 ? -14.464 6.602 11.919 1.00 91.12 218 LEU A N 1
ATOM 1695 C CA . LEU A 1 218 ? -14.109 6.065 13.240 1.00 91.12 218 LEU A CA 1
ATOM 1696 C C . LEU A 1 218 ? -14.520 6.984 14.396 1.00 91.12 218 LEU A C 1
ATOM 1698 O O . LEU A 1 218 ? -14.935 6.493 15.440 1.00 91.12 218 LEU A O 1
ATOM 1702 N N . HIS A 1 219 ? -14.397 8.300 14.208 1.00 90.12 219 HIS A N 1
ATOM 1703 C CA . HIS A 1 219 ? -14.706 9.314 15.228 1.00 90.12 219 HIS A CA 1
ATOM 1704 C C . HIS A 1 219 ? -16.067 9.993 15.032 1.00 90.12 219 HIS A C 1
ATOM 1706 O O . HIS A 1 219 ? -16.378 10.962 15.723 1.00 90.12 219 HIS A O 1
ATOM 1712 N N . GLY A 1 220 ? -16.852 9.538 14.056 1.00 85.94 220 GLY A N 1
ATOM 1713 C CA . GLY A 1 220 ? -18.173 10.082 13.772 1.00 85.94 220 GLY A CA 1
ATOM 1714 C C . GLY A 1 220 ? -19.228 9.595 14.765 1.00 85.94 220 GLY A C 1
ATOM 1715 O O . GLY A 1 220 ? -18.969 8.783 15.645 1.00 85.94 220 GLY A O 1
ATOM 1716 N N . GLU A 1 221 ? -20.469 10.035 14.569 1.00 75.56 221 GLU A N 1
ATOM 1717 C CA . GLU A 1 221 ? -21.623 9.593 15.372 1.00 75.56 221 GLU A CA 1
ATOM 1718 C C . GLU A 1 221 ? -22.061 8.149 15.051 1.00 75.56 221 GLU A C 1
ATOM 1720 O O . GLU A 1 221 ? -23.027 7.639 15.619 1.00 75.56 221 GLU A O 1
ATOM 1725 N N . THR A 1 222 ? -21.360 7.478 14.129 1.00 68.69 222 THR A N 1
ATOM 1726 C CA . THR A 1 222 ? -21.671 6.110 13.713 1.00 68.69 222 THR A CA 1
ATOM 1727 C C . THR A 1 222 ? -20.967 5.127 14.648 1.00 68.69 222 THR A C 1
ATOM 1729 O O . THR A 1 222 ? -19.738 5.123 14.687 1.00 68.69 222 THR A O 1
ATOM 1732 N N . PRO A 1 223 ? -21.692 4.240 15.354 1.00 71.19 223 PRO A N 1
ATOM 1733 C CA . PRO A 1 223 ? -21.051 3.296 16.262 1.00 71.19 223 PRO A CA 1
ATOM 1734 C C . PRO A 1 223 ? -20.352 2.138 15.545 1.00 71.19 223 PRO A C 1
ATOM 1736 O O . PRO A 1 223 ? -19.748 1.312 16.216 1.00 71.19 223 PRO A O 1
ATOM 1739 N N . TRP A 1 224 ? -20.437 2.039 14.213 1.00 73.25 224 TRP A N 1
ATOM 1740 C CA . TRP A 1 224 ? -20.019 0.852 13.468 1.00 73.25 224 TRP A CA 1
ATOM 1741 C C . TRP A 1 224 ? -19.254 1.200 12.198 1.00 73.25 224 TRP A C 1
ATOM 1743 O O . TRP A 1 224 ? -19.636 2.102 11.452 1.00 73.25 224 TRP A O 1
ATOM 1753 N N . VAL A 1 225 ? -18.238 0.396 11.902 1.00 74.75 225 VAL A N 1
ATOM 1754 C CA . VAL A 1 225 ? -17.512 0.377 10.634 1.00 74.75 225 VAL A CA 1
ATOM 1755 C C . VAL A 1 225 ? -17.357 -1.084 10.225 1.00 74.75 225 VAL A C 1
ATOM 1757 O O . VAL A 1 225 ? -16.819 -1.887 10.979 1.00 74.75 225 VAL A O 1
ATOM 1760 N N . HIS A 1 226 ? -17.866 -1.448 9.044 1.00 70.12 226 HIS A N 1
ATOM 1761 C CA . HIS A 1 226 ? -17.859 -2.837 8.551 1.00 70.12 226 HIS A CA 1
ATOM 1762 C C . HIS A 1 226 ? -18.427 -3.850 9.568 1.00 70.12 226 HIS A C 1
ATOM 1764 O O . HIS A 1 226 ? -17.905 -4.948 9.713 1.00 70.12 226 HIS A O 1
ATOM 1770 N N . ARG A 1 227 ? -19.514 -3.469 10.262 1.00 75.56 227 ARG A N 1
ATOM 1771 C CA . ARG A 1 227 ? -20.198 -4.251 11.318 1.00 75.56 227 ARG A CA 1
ATOM 1772 C C . ARG A 1 227 ? -19.415 -4.443 12.624 1.00 75.56 227 ARG A C 1
ATOM 1774 O O . ARG A 1 227 ? -19.948 -5.068 13.527 1.00 75.56 227 ARG A O 1
ATOM 1781 N N . ILE A 1 228 ? -18.230 -3.852 12.761 1.00 76.12 228 ILE A N 1
ATOM 1782 C CA . ILE A 1 228 ? -17.464 -3.834 14.014 1.00 76.12 228 ILE A CA 1
ATOM 1783 C C . ILE A 1 228 ? -17.690 -2.497 14.717 1.00 76.12 228 ILE A C 1
ATOM 1785 O O . ILE A 1 228 ? -17.741 -1.453 14.058 1.00 76.12 228 ILE A O 1
ATOM 1789 N N . GLY A 1 229 ? -17.823 -2.517 16.043 1.00 80.06 229 GLY A N 1
ATOM 1790 C CA . GLY A 1 229 ? -17.960 -1.306 16.841 1.00 80.06 229 GLY A CA 1
ATOM 1791 C C . GLY A 1 229 ? -16.740 -0.389 16.691 1.00 80.06 229 GLY A C 1
ATOM 1792 O O . GLY A 1 229 ? -15.597 -0.843 16.793 1.00 80.06 229 GLY A O 1
ATOM 1793 N N . THR A 1 230 ? -16.941 0.915 16.488 1.00 81.75 230 THR A N 1
ATOM 1794 C CA . THR A 1 230 ? -15.829 1.879 16.370 1.00 81.75 230 THR A CA 1
ATOM 1795 C C . THR A 1 230 ? -14.943 1.883 17.615 1.00 81.75 230 THR A C 1
ATOM 1797 O O . THR A 1 230 ? -13.722 1.956 17.489 1.00 81.75 230 THR A O 1
ATOM 1800 N N . GLU A 1 231 ? -15.515 1.686 18.807 1.00 80.69 231 GLU A N 1
ATOM 1801 C CA . GLU A 1 231 ? -14.762 1.534 20.060 1.00 80.69 231 GLU A CA 1
ATOM 1802 C C . GLU A 1 231 ? -13.791 0.341 20.039 1.00 80.69 231 GLU A C 1
ATOM 1804 O O . GLU A 1 231 ? -12.656 0.454 20.505 1.00 80.69 231 GLU A O 1
ATOM 1809 N N . GLN A 1 232 ? -14.194 -0.793 19.458 1.00 75.69 232 GLN A N 1
ATOM 1810 C CA . GLN A 1 232 ? -13.343 -1.982 19.348 1.00 75.69 232 GLN A CA 1
ATOM 1811 C C . GLN A 1 232 ? -12.207 -1.755 18.353 1.00 75.69 232 GLN A C 1
ATOM 1813 O O . GLN A 1 232 ? -11.061 -2.118 18.625 1.00 75.69 232 GLN A O 1
ATOM 1818 N N . ILE A 1 233 ? -12.497 -1.097 17.225 1.00 80.00 233 ILE A N 1
ATOM 1819 C CA . ILE A 1 233 ? -11.467 -0.720 16.252 1.00 80.00 233 ILE A CA 1
ATOM 1820 C C . ILE A 1 233 ? -10.464 0.237 16.902 1.00 80.00 233 ILE A C 1
ATOM 1822 O O . ILE A 1 233 ? -9.258 0.019 16.808 1.00 80.00 233 ILE A O 1
ATOM 1826 N N . LEU A 1 234 ? -10.936 1.257 17.622 1.00 81.12 234 LEU A N 1
ATOM 1827 C CA . LEU A 1 234 ? -10.072 2.189 18.349 1.00 81.12 234 LEU A CA 1
ATOM 1828 C C . LEU A 1 234 ? -9.217 1.475 19.408 1.00 81.12 234 LEU A C 1
ATOM 1830 O O . LEU A 1 234 ? -8.043 1.815 19.572 1.00 81.12 234 LEU A O 1
ATOM 1834 N N . ALA A 1 235 ? -9.757 0.452 20.078 1.00 76.62 235 ALA A N 1
ATOM 1835 C CA . ALA A 1 235 ? -9.004 -0.374 21.020 1.00 76.62 235 ALA A CA 1
ATOM 1836 C C . ALA A 1 235 ? -7.888 -1.192 20.339 1.00 76.62 235 ALA A C 1
ATOM 1838 O O . ALA A 1 235 ? -6.815 -1.363 20.923 1.00 76.62 235 ALA A O 1
ATOM 1839 N N . LEU A 1 236 ? -8.100 -1.665 19.105 1.00 72.38 236 LEU A N 1
ATOM 1840 C CA . LEU A 1 236 ? -7.088 -2.383 18.313 1.00 72.38 236 LEU A CA 1
ATOM 1841 C C . LEU A 1 236 ? -5.920 -1.492 17.872 1.00 72.38 236 LEU A C 1
ATOM 1843 O O . LEU A 1 236 ? -4.804 -1.984 17.702 1.00 72.38 236 LEU A O 1
ATOM 1847 N N . LEU A 1 237 ? -6.153 -0.184 17.730 1.00 77.00 237 LEU A N 1
ATOM 1848 C CA . LEU A 1 237 ? -5.106 0.785 17.395 1.00 77.00 237 LEU A CA 1
ATOM 1849 C C . LEU A 1 237 ? -4.153 1.067 18.566 1.00 77.00 237 LEU A C 1
ATOM 1851 O O . LEU A 1 237 ? -3.121 1.719 18.381 1.00 77.00 237 LEU A O 1
ATOM 1855 N N . GLU A 1 238 ? -4.466 0.605 19.780 1.00 70.75 238 GLU A N 1
ATOM 1856 C CA . GLU A 1 238 ? -3.602 0.822 20.932 1.00 70.75 238 GLU A CA 1
ATOM 1857 C C . GLU A 1 238 ? -2.346 -0.061 20.885 1.00 70.75 238 GLU A C 1
ATOM 1859 O O . GLU A 1 238 ? -2.444 -1.279 20.706 1.00 70.75 238 GLU A O 1
ATOM 1864 N N . PRO A 1 239 ? -1.147 0.509 21.117 1.00 58.22 239 PRO A N 1
ATOM 1865 C CA . PRO A 1 239 ? 0.042 -0.296 21.324 1.00 58.22 239 PRO A CA 1
ATOM 1866 C C . PRO A 1 239 ? -0.128 -1.104 22.614 1.00 58.22 239 PRO A C 1
ATOM 1868 O O . PRO A 1 239 ? -0.055 -0.569 23.719 1.00 58.22 239 PRO A O 1
ATOM 1871 N N . ARG A 1 240 ? -0.373 -2.406 22.468 1.00 66.31 240 ARG A N 1
ATOM 1872 C CA . ARG A 1 240 ? -0.470 -3.377 23.562 1.00 66.31 240 ARG A CA 1
ATOM 1873 C C . ARG A 1 240 ? 0.524 -4.513 23.317 1.00 66.31 240 ARG A C 1
ATOM 1875 O O . ARG A 1 240 ? 1.064 -4.659 22.221 1.00 66.31 240 ARG A O 1
ATOM 1882 N N . GLY A 1 241 ? 0.796 -5.315 24.347 1.00 57.50 241 GLY A N 1
ATOM 1883 C CA . GLY A 1 241 ? 1.589 -6.535 24.177 1.00 57.50 241 GLY A CA 1
ATOM 1884 C C . GLY A 1 241 ? 0.936 -7.473 23.153 1.00 57.50 241 GLY A C 1
ATOM 1885 O O . GLY A 1 241 ? -0.290 -7.547 23.083 1.00 57.50 241 GLY A O 1
ATOM 1886 N N . ALA A 1 242 ? 1.746 -8.206 22.382 1.00 57.16 242 ALA A N 1
ATOM 1887 C CA . ALA A 1 242 ? 1.279 -9.008 21.243 1.00 57.16 242 ALA A CA 1
ATOM 1888 C C . ALA A 1 242 ? 0.120 -9.970 21.583 1.00 57.16 242 ALA A C 1
ATOM 1890 O O . ALA A 1 242 ? -0.808 -10.111 20.794 1.00 57.16 242 ALA A O 1
ATOM 1891 N N . ALA A 1 243 ? 0.130 -10.578 22.776 1.00 61.03 243 ALA A N 1
ATOM 1892 C CA . ALA A 1 243 ? -0.944 -11.464 23.235 1.00 61.03 243 ALA A CA 1
ATOM 1893 C C . ALA A 1 243 ? -2.291 -10.735 23.402 1.00 61.03 243 ALA A C 1
ATOM 1895 O O . ALA A 1 243 ? -3.334 -11.249 23.009 1.00 61.03 243 ALA A O 1
ATOM 1896 N N . THR A 1 244 ? -2.277 -9.514 23.940 1.00 65.19 244 THR A N 1
ATOM 1897 C CA . THR A 1 244 ? -3.489 -8.710 24.141 1.00 65.19 244 THR A CA 1
ATOM 1898 C C . THR A 1 244 ? -4.071 -8.239 22.813 1.00 65.19 244 THR A C 1
ATOM 1900 O O . THR A 1 244 ? -5.286 -8.248 22.640 1.00 65.19 244 THR A O 1
ATOM 1903 N N . THR A 1 245 ? -3.212 -7.857 21.866 1.00 61.31 245 THR A N 1
ATOM 1904 C CA . THR A 1 245 ? -3.634 -7.472 20.515 1.00 61.31 245 THR A CA 1
ATOM 1905 C C . THR A 1 245 ? -4.303 -8.640 19.790 1.00 61.31 245 THR A C 1
ATOM 1907 O O . THR A 1 245 ? -5.372 -8.457 19.220 1.00 61.31 245 THR A O 1
ATOM 1910 N N . LEU A 1 246 ? -3.734 -9.848 19.862 1.00 66.06 246 LEU A N 1
ATOM 1911 C CA . LEU A 1 246 ? -4.315 -11.035 19.222 1.00 66.06 246 LEU A CA 1
ATOM 1912 C C . LEU A 1 246 ? -5.683 -11.417 19.806 1.00 66.06 246 LEU A C 1
ATOM 1914 O O . LEU A 1 246 ? -6.593 -11.732 19.047 1.00 66.06 246 LEU A O 1
ATOM 1918 N N . ASN A 1 247 ? -5.858 -11.324 21.127 1.00 69.56 247 ASN A N 1
ATOM 1919 C CA . ASN A 1 247 ? -7.148 -11.616 21.763 1.00 69.56 247 ASN A CA 1
ATOM 1920 C C . ASN A 1 247 ? -8.255 -10.645 21.322 1.00 69.56 247 ASN A C 1
ATOM 1922 O O . ASN A 1 247 ? -9.392 -11.062 21.127 1.00 69.56 247 ASN A O 1
ATOM 1926 N N . LEU A 1 248 ? -7.932 -9.360 21.146 1.00 66.38 248 LEU A N 1
ATOM 1927 C CA . LEU A 1 248 ? -8.891 -8.373 20.640 1.00 66.38 248 LEU A CA 1
ATOM 1928 C C . LEU A 1 248 ? -9.242 -8.616 19.170 1.00 66.38 248 LEU A C 1
ATOM 1930 O O . LEU A 1 248 ? -10.394 -8.444 18.791 1.00 66.38 248 LEU A O 1
ATOM 1934 N N . VAL A 1 249 ? -8.264 -9.029 18.354 1.00 67.94 249 VAL A N 1
ATOM 1935 C CA . VAL A 1 249 ? -8.519 -9.403 16.956 1.00 67.94 249 VAL A CA 1
ATOM 1936 C C . VAL A 1 249 ? -9.472 -10.594 16.897 1.00 67.94 249 VAL A C 1
ATOM 1938 O O . VAL A 1 249 ? -10.421 -10.549 16.126 1.00 67.94 249 VAL A O 1
ATOM 1941 N N . GLN A 1 250 ? -9.272 -11.618 17.735 1.00 71.25 250 GLN A N 1
ATOM 1942 C CA . GLN A 1 250 ? -10.183 -12.765 17.791 1.00 71.25 250 GLN A CA 1
ATOM 1943 C C . GLN A 1 250 ? -11.604 -12.347 18.187 1.00 71.25 250 GLN A C 1
ATOM 1945 O O . GLN A 1 250 ? -12.549 -12.730 17.513 1.00 71.25 250 GLN A O 1
ATOM 1950 N N . ALA A 1 251 ? -11.756 -11.504 19.213 1.00 70.94 251 ALA A N 1
ATOM 1951 C CA . ALA A 1 251 ? -13.072 -11.012 19.624 1.00 70.94 251 ALA A CA 1
ATOM 1952 C C . ALA A 1 251 ? -13.783 -10.228 18.504 1.00 70.94 251 ALA A C 1
ATOM 1954 O O . ALA A 1 251 ? -14.971 -10.418 18.278 1.00 70.94 251 ALA A O 1
ATOM 1955 N N . ALA A 1 252 ? -13.047 -9.387 17.770 1.00 66.06 252 ALA A N 1
ATOM 1956 C CA . ALA A 1 252 ? -13.596 -8.646 16.636 1.00 66.06 252 ALA A CA 1
ATOM 1957 C C . ALA A 1 252 ? -13.985 -9.568 15.465 1.00 66.06 252 ALA A C 1
ATOM 1959 O O . ALA A 1 252 ? -14.978 -9.314 14.793 1.00 66.06 252 ALA A O 1
ATOM 1960 N N . LEU A 1 253 ? -13.221 -10.641 15.229 1.00 68.50 253 LEU A N 1
ATOM 1961 C CA . LEU A 1 253 ? -13.530 -11.657 14.218 1.00 68.50 253 LEU A CA 1
ATOM 1962 C C . LEU A 1 253 ? -14.786 -12.464 14.564 1.00 68.50 253 LEU A C 1
ATOM 1964 O O . LEU A 1 253 ? -15.585 -12.739 13.673 1.00 68.50 253 LEU A O 1
ATOM 1968 N N . ASP A 1 254 ? -14.961 -12.827 15.835 1.00 73.81 254 ASP A N 1
ATOM 1969 C CA . ASP A 1 254 ? -16.114 -13.605 16.300 1.00 73.81 254 ASP A CA 1
ATOM 1970 C C . ASP A 1 254 ? -17.435 -12.835 16.109 1.00 73.81 254 ASP A C 1
ATOM 1972 O O . ASP A 1 254 ? -18.469 -13.443 15.854 1.00 73.81 254 ASP A O 1
ATOM 1976 N N . GLU A 1 255 ? -17.410 -11.500 16.169 1.00 66.25 255 GLU A N 1
ATOM 1977 C CA . GLU A 1 255 ? -18.584 -10.644 15.928 1.00 66.25 255 GLU A CA 1
ATOM 1978 C C . GLU A 1 255 ? -18.923 -10.444 14.440 1.00 66.25 255 GLU A C 1
ATOM 1980 O O . GLU A 1 255 ? -20.005 -9.954 14.111 1.00 66.25 255 GLU A O 1
ATOM 1985 N N . MET A 1 256 ? -18.017 -10.811 13.528 1.00 63.44 256 MET A N 1
ATOM 1986 C CA . MET A 1 256 ? -18.254 -10.724 12.082 1.00 63.44 256 MET A CA 1
ATOM 1987 C C . MET A 1 256 ? -18.984 -11.951 11.505 1.00 63.44 256 MET A C 1
ATOM 1989 O O . MET A 1 256 ? -19.451 -11.869 10.364 1.00 63.44 256 MET A O 1
ATOM 1993 N N . GLN A 1 257 ? -19.056 -13.062 12.251 1.00 55.19 257 GLN A N 1
ATOM 1994 C CA . GLN A 1 257 ? -19.708 -14.326 11.862 1.00 55.19 257 GLN A CA 1
ATOM 1995 C C . GLN A 1 257 ? -21.201 -14.341 12.208 1.00 55.19 257 GLN A C 1
ATOM 1997 O O . GLN A 1 257 ? -21.977 -14.854 11.368 1.00 55.19 257 GLN A O 1
#

pLDDT: mean 83.34, std 17.36, range [27.62, 98.69]

Sequence (257 aa):
DTTTCPAELSAEECAKLKQTIKRTQQQGDQAKDKPKPTAADLESPPFVSYSAWPRYRIITLRQRAELTGICEFVEVDPPGIARSALPQEVDSANDPSHARMACDSLSEMRRLVSERADLRVVLGGKIRGWNGWLPGIAEEVMCTLQAGNLPLVLGGFSGCAALIARYLKDPKAPWPDEFSFETACEDPRFVARIDDEEAARRRFVTLHDTLEGFRKQLHGETPWVHRIGTEQILALLEPRGAATTLNLVQAALDEMQ